Protein AF-0000000072553211 (afdb_homodimer)

InterPro domains:
  IPR011051 RmlC-like cupin domain superfamily [SSF51182] (14-110)
  IPR014710 RmlC-like jelly roll fold [G3DSA:2.60.120.10] (1-112)
  IPR025979 ChrR-like cupin domain [PF12973] (10-106)

Nearest PDB structures (foldseek):
  5bpx-assembly1_A  TM=8.311E-01  e=5.746E-06  Alcaligenes sp.
  5fq0-assembly1_A  TM=7.789E-01  e=4.905E-06  Halomonas sp.
  5fq0-assembly2_D  TM=7.762E-01  e=7.886E-06  Halomonas sp.
  5fpz-assembly1_A-2  TM=7.482E-01  e=1.337E-05  Yersinia enterocolitica subsp. enterocolitica 8081
  5fpx-assembly1_A  TM=7.112E-01  e=5.856E-05  Yersinia enterocolitica subsp. enterocolitica 8081

Radius of gyration: 17.45 Å; Cα contacts (8 Å, |Δi|>4): 605; chains: 2; bounding box: 36×52×44 Å

Secondary structure (DSSP, 8-state):
---EEEE-GGGT---EEEETTEEEEEEEEETTTTEEEEEEEEPTT-B--S-SPB--SSEEEEEEEEEEEEETTTTEEEETT-EEEE-TT--B--EE-SS-EEEEEEEE----/---EEEE-GGGT---EEEETTEEEEEEEEETTTTEEEEEEEEPTT-B--S-SPB--SSEEEEEEEEEEEEETTTTEEEETT-EEEE-TT--B--EE-SS-EEEEEEEE----

Sequence (224 aa):
MEQFEFHDPTTRSAWQQTTPGIEELVLNEDKSTGRKTLLQRWQPGAANPDSSPFVHTFIEEVYIVEGDLTDKTLGQTFYKGMYAYRNPGMEHGPWTSEGGCLMFVTCSGSGKMEQFEFHDPTTRSAWQQTTPGIEELVLNEDKSTGRKTLLQRWQPGAANPDSSPFVHTFIEEVYIVEGDLTDKTLGQTFYKGMYAYRNPGMEHGPWTSEGGCLMFVTCSGSGK

Structure (mmCIF, N/CA/C/O backbone):
data_AF-0000000072553211-model_v1
#
loop_
_entity.id
_entity.type
_entity.pdbx_description
1 polymer 'Predicted protein'
#
loop_
_atom_site.group_PDB
_atom_site.id
_atom_site.type_symbol
_atom_site.label_atom_id
_atom_site.label_alt_id
_atom_site.label_comp_id
_atom_site.label_asym_id
_atom_site.label_entity_id
_atom_site.label_seq_id
_atom_site.pdbx_PDB_ins_code
_atom_site.Cartn_x
_atom_site.Cartn_y
_atom_site.Cartn_z
_atom_site.occupancy
_atom_site.B_iso_or_equiv
_atom_site.auth_seq_id
_atom_site.auth_comp_id
_atom_site.auth_asym_id
_atom_site.auth_atom_id
_atom_site.pdbx_PDB_model_num
ATOM 1 N N . MET A 1 1 ? -4.828 -8.016 12.883 1 95.44 1 MET A N 1
ATOM 2 C CA . MET A 1 1 ? -5.32 -7.797 11.523 1 95.44 1 MET A CA 1
ATOM 3 C C . MET A 1 1 ? -6.172 -8.969 11.062 1 95.44 1 MET A C 1
ATOM 5 O O . MET A 1 1 ? -5.863 -10.125 11.367 1 95.44 1 MET A O 1
ATOM 9 N N . GLU A 1 2 ? -7.172 -8.664 10.367 1 96.38 2 GLU A N 1
ATOM 10 C CA . GLU A 1 2 ? -8.094 -9.688 9.883 1 96.38 2 GLU A CA 1
ATOM 11 C C . GLU A 1 2 ? -7.695 -10.18 8.492 1 96.38 2 GLU A C 1
ATOM 13 O O . GLU A 1 2 ? -7.332 -9.383 7.629 1 96.38 2 GLU A O 1
ATOM 18 N N . GLN A 1 3 ? -7.809 -11.516 8.375 1 97.88 3 GLN A N 1
ATOM 19 C CA . GLN A 1 3 ? -7.543 -12.117 7.078 1 97.88 3 GLN A CA 1
ATOM 20 C C . GLN A 1 3 ? -8.75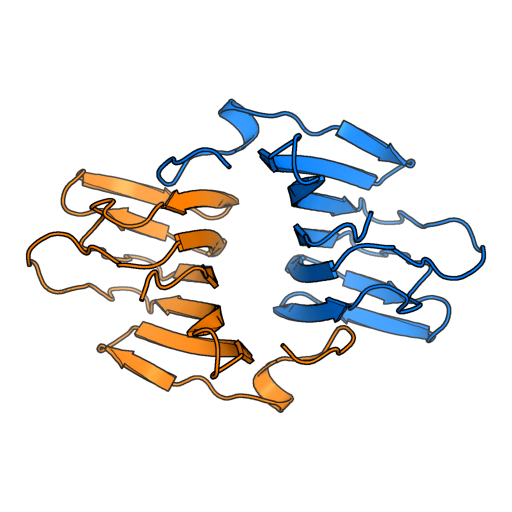8 -12.008 6.16 1 97.88 3 GLN A C 1
ATOM 22 O O . GLN A 1 3 ? -9.883 -12.266 6.582 1 97.88 3 GLN A O 1
ATOM 27 N N . PHE A 1 4 ? -8.539 -11.625 4.863 1 97.25 4 PHE A N 1
ATOM 28 C CA . PHE A 1 4 ? -9.547 -11.719 3.82 1 97.25 4 PHE A CA 1
ATOM 29 C C . PHE A 1 4 ? -8.914 -11.633 2.438 1 97.25 4 PHE A C 1
ATOM 31 O O . PHE A 1 4 ? -7.836 -11.055 2.279 1 97.25 4 PHE A O 1
ATOM 38 N N . GLU A 1 5 ? -9.602 -12.227 1.498 1 98.38 5 GLU A N 1
ATOM 39 C CA . GLU A 1 5 ? -9.211 -12.086 0.098 1 98.38 5 GLU A CA 1
ATOM 40 C C . GLU A 1 5 ? -9.727 -10.773 -0.488 1 98.38 5 GLU A C 1
ATOM 42 O O . GLU A 1 5 ? -10.492 -10.055 0.158 1 98.38 5 GLU A O 1
ATOM 47 N N . PHE A 1 6 ? -9.227 -10.477 -1.763 1 98.88 6 PHE A N 1
ATOM 48 C CA . PHE A 1 6 ? -9.57 -9.219 -2.408 1 98.88 6 PHE A CA 1
ATOM 49 C C . PHE A 1 6 ? -11.062 -8.938 -2.287 1 98.88 6 PHE A C 1
ATOM 51 O O . PHE A 1 6 ? -11.891 -9.805 -2.58 1 98.88 6 PHE A O 1
ATOM 58 N N . HIS A 1 7 ? -11.406 -7.789 -1.885 1 98.75 7 HIS A N 1
ATOM 59 C CA . HIS A 1 7 ? -12.773 -7.301 -1.766 1 98.75 7 HIS A CA 1
ATOM 60 C C . HIS A 1 7 ? -12.828 -5.781 -1.896 1 98.75 7 HIS A C 1
ATOM 62 O O . HIS A 1 7 ? -11.805 -5.109 -1.777 1 98.75 7 HIS A O 1
ATOM 68 N N . ASP A 1 8 ? -13.945 -5.285 -2.191 1 98.62 8 ASP A N 1
ATOM 69 C CA . ASP A 1 8 ? -14.188 -3.848 -2.131 1 98.62 8 ASP A CA 1
ATOM 70 C C . ASP A 1 8 ? -14.195 -3.352 -0.686 1 98.62 8 ASP A C 1
ATOM 72 O O . ASP A 1 8 ? -15.109 -3.674 0.08 1 98.62 8 ASP A O 1
ATOM 76 N N . PRO A 1 9 ? -13.203 -2.547 -0.379 1 98.38 9 PRO A N 1
ATOM 77 C CA . PRO A 1 9 ? -13.109 -2.146 1.026 1 98.38 9 PRO A CA 1
ATOM 78 C C . PRO A 1 9 ? -14.344 -1.387 1.506 1 98.38 9 PRO A C 1
ATOM 80 O O . PRO A 1 9 ? -14.641 -1.368 2.705 1 98.38 9 PRO A O 1
ATOM 83 N N . THR A 1 10 ? -15.055 -0.75 0.596 1 98.5 10 THR A N 1
ATOM 84 C CA . THR A 1 10 ? -16.203 0.053 1.01 1 98.5 10 THR A CA 1
ATOM 85 C C . THR A 1 10 ? -17.344 -0.841 1.479 1 98.5 10 THR A C 1
ATOM 87 O O . THR A 1 10 ? -18.328 -0.355 2.041 1 98.5 10 THR A O 1
ATOM 90 N N . THR A 1 11 ? -17.25 -2.115 1.295 1 98.12 11 THR A N 1
ATOM 91 C CA . THR A 1 11 ? -18.25 -3.043 1.812 1 98.12 11 THR A CA 1
ATOM 92 C C . THR A 1 11 ? -18.016 -3.322 3.293 1 98.12 11 THR A C 1
ATOM 94 O O . THR A 1 11 ? -18.891 -3.846 3.98 1 98.12 11 THR A O 1
ATOM 97 N N . ARG A 1 12 ? -16.891 -2.99 3.836 1 97 12 ARG A N 1
ATOM 98 C CA . ARG A 1 12 ? -16.547 -3.318 5.215 1 97 12 ARG A CA 1
ATOM 99 C C . ARG A 1 12 ? -16.25 -2.057 6.02 1 97 12 ARG A C 1
ATOM 101 O O . ARG A 1 12 ? -16.109 -2.111 7.242 1 97 12 ARG A O 1
ATOM 108 N N . SER A 1 13 ? -16.078 -0.985 5.348 1 97.81 13 SER A N 1
ATOM 109 C CA . SER A 1 13 ? -15.688 0.285 5.953 1 97.81 13 SER A CA 1
ATOM 110 C C . SER A 1 13 ? -16.266 1.465 5.176 1 97.81 13 SER A C 1
ATOM 112 O O . SER A 1 13 ? -16.781 1.294 4.074 1 97.81 13 SER A O 1
ATOM 114 N N . ALA A 1 14 ? -16.219 2.68 5.766 1 98.44 14 ALA A N 1
ATOM 115 C CA . ALA A 1 14 ? -16.688 3.904 5.117 1 98.44 14 ALA A CA 1
ATOM 116 C C . ALA A 1 14 ? -15.625 5.004 5.207 1 98.44 14 ALA A C 1
ATOM 118 O O . ALA A 1 14 ? -14.852 5.055 6.164 1 98.44 14 ALA A O 1
ATOM 119 N N . TRP A 1 15 ? -15.68 5.785 4.191 1 98.69 15 TRP A N 1
ATOM 120 C CA . TRP A 1 15 ? -14.836 6.973 4.238 1 98.69 15 TRP A CA 1
ATOM 121 C C . TRP A 1 15 ? -15.227 7.871 5.41 1 98.69 15 TRP A C 1
ATOM 123 O O . TRP A 1 15 ? -16.406 8.117 5.641 1 98.69 15 TRP A O 1
ATOM 133 N N . GLN A 1 16 ? -14.281 8.312 6.156 1 98.62 16 GLN A N 1
ATOM 134 C CA . GLN A 1 16 ? -14.492 9.227 7.27 1 98.62 16 GLN A CA 1
ATOM 135 C C . GLN A 1 16 ? -13.648 10.492 7.105 1 98.62 16 GLN A C 1
ATOM 137 O O . GLN A 1 16 ? -12.43 10.414 6.953 1 98.62 16 GLN A O 1
ATOM 142 N N . GLN A 1 17 ? -14.281 11.594 7.168 1 98.19 17 GLN A N 1
ATOM 143 C CA . GLN A 1 17 ? -13.539 12.844 7.09 1 98.19 17 GLN A CA 1
ATOM 144 C C . GLN A 1 17 ? -12.695 13.062 8.344 1 98.19 17 GLN A C 1
ATOM 146 O O . GLN A 1 17 ? -13.203 12.953 9.469 1 98.19 17 GLN A O 1
ATOM 151 N N . THR A 1 18 ? -11.484 13.32 8.203 1 96.12 18 THR A N 1
ATOM 152 C CA . THR A 1 18 ? -10.609 13.602 9.336 1 96.12 18 THR A CA 1
ATOM 153 C C . THR A 1 18 ? -10.391 15.109 9.484 1 96.12 18 THR A C 1
ATOM 155 O O . THR A 1 18 ? -10.391 15.633 10.602 1 96.12 18 THR A O 1
ATOM 158 N N . THR A 1 19 ? -10.117 15.828 8.406 1 94.19 19 THR A N 1
ATOM 159 C CA . THR A 1 19 ? -10 17.281 8.25 1 94.19 19 THR A CA 1
ATOM 160 C C . THR A 1 19 ? -10.688 17.734 6.965 1 94.19 19 THR A C 1
ATOM 162 O O . THR A 1 19 ? -10.914 16.938 6.051 1 94.19 19 THR A O 1
ATOM 165 N N . PRO A 1 20 ? -11.078 18.953 6.965 1 95.81 20 PRO A N 1
ATOM 166 C CA . PRO A 1 20 ? -11.766 19.391 5.754 1 95.81 20 PRO A CA 1
ATOM 167 C C . PRO A 1 20 ? -11.023 19.016 4.473 1 95.81 20 PRO A C 1
ATOM 169 O O . PRO A 1 20 ? -9.859 19.406 4.297 1 95.81 20 PRO A O 1
ATOM 172 N N . GLY A 1 21 ? -11.688 18.234 3.584 1 98.38 21 GLY A N 1
ATOM 173 C CA . GLY A 1 21 ? -11.141 17.875 2.287 1 98.38 21 GLY A CA 1
ATOM 174 C C . GLY A 1 21 ? -10.281 16.625 2.328 1 98.38 21 GLY A C 1
ATOM 175 O O . GLY A 1 21 ? -9.758 16.188 1.301 1 98.38 21 GLY A O 1
ATOM 176 N N . ILE A 1 22 ? -10.094 16.094 3.543 1 98.69 22 ILE A N 1
ATOM 177 C CA . ILE A 1 22 ? -9.281 14.898 3.709 1 98.69 22 ILE A CA 1
ATOM 178 C C . ILE A 1 22 ? -10.102 13.812 4.402 1 98.69 22 ILE A C 1
ATOM 180 O O . ILE A 1 22 ? -10.711 14.055 5.445 1 98.69 22 ILE A O 1
ATOM 184 N N . GLU A 1 23 ? -10.18 12.664 3.82 1 98.81 23 GLU A N 1
ATOM 185 C CA . GLU A 1 23 ? -10.906 11.531 4.387 1 98.81 23 GLU A CA 1
ATOM 186 C C . GLU A 1 23 ? -10.055 10.266 4.375 1 98.81 23 GLU A C 1
ATOM 188 O O . GLU A 1 23 ? -9.062 10.188 3.65 1 98.81 23 GLU A O 1
ATOM 193 N N . GLU A 1 24 ? -10.438 9.344 5.223 1 98.88 24 GLU A N 1
ATOM 194 C CA . GLU A 1 24 ? -9.734 8.062 5.312 1 98.88 24 GLU A CA 1
ATOM 195 C C . GLU A 1 24 ? -10.711 6.895 5.254 1 98.88 24 GLU A C 1
ATOM 197 O O . GLU A 1 24 ? -11.859 7.016 5.672 1 98.88 24 GLU A O 1
ATOM 202 N N . LEU A 1 25 ? -10.305 5.855 4.691 1 98.88 25 LEU A N 1
ATOM 203 C CA . LEU A 1 25 ? -10.977 4.562 4.684 1 98.88 25 LEU A CA 1
ATOM 204 C C . LEU A 1 25 ? -10.078 3.477 5.262 1 98.88 25 LEU A C 1
ATOM 206 O O . LEU A 1 25 ? -9.078 3.104 4.645 1 98.88 25 LEU A O 1
ATOM 210 N N . VAL A 1 26 ? -10.43 2.984 6.43 1 98.69 26 VAL A N 1
ATOM 211 C CA . VAL A 1 26 ? -9.625 1.939 7.059 1 98.69 26 VAL A CA 1
ATOM 212 C C . VAL A 1 26 ? -9.812 0.623 6.309 1 98.69 26 VAL A C 1
ATOM 214 O O . VAL A 1 26 ? -10.945 0.175 6.098 1 98.69 26 VAL A O 1
ATOM 217 N N . LEU A 1 27 ? -8.734 0.058 5.898 1 98.88 27 LEU A N 1
ATOM 218 C CA . LEU A 1 27 ? -8.766 -1.216 5.188 1 98.88 27 LEU A CA 1
ATOM 219 C C . LEU A 1 27 ? -8.648 -2.385 6.16 1 98.88 27 LEU A C 1
ATOM 221 O O . LEU A 1 27 ? -9.242 -3.441 5.949 1 98.88 27 LEU A O 1
ATOM 225 N N . ASN A 1 28 ? -7.797 -2.256 7.156 1 98.69 28 ASN A N 1
ATOM 226 C CA . ASN A 1 28 ? -7.5 -3.258 8.172 1 98.69 28 ASN A CA 1
ATOM 227 C C . ASN A 1 28 ? -6.836 -2.633 9.398 1 98.69 28 ASN A C 1
ATOM 229 O O . ASN A 1 28 ? -6.098 -1.654 9.281 1 98.69 28 ASN A O 1
ATOM 233 N N . GLU A 1 29 ? -7.145 -3.225 10.555 1 97.69 29 GLU A N 1
ATOM 234 C CA . GLU A 1 29 ? -6.531 -2.652 11.742 1 97.69 29 GLU A CA 1
ATOM 235 C C . GLU A 1 29 ? -6.441 -3.684 12.867 1 97.69 29 GLU A C 1
ATOM 237 O O . GLU A 1 29 ? -7.23 -4.629 12.914 1 97.69 29 GLU A O 1
ATOM 242 N N . ASP A 1 30 ? -5.488 -3.584 13.641 1 96.56 30 ASP A N 1
ATOM 243 C CA . ASP A 1 30 ? -5.344 -4.238 14.938 1 96.56 30 ASP A CA 1
ATOM 244 C C . ASP A 1 30 ? -5.316 -3.215 16.078 1 96.56 30 ASP A C 1
ATOM 246 O O . ASP A 1 30 ? -4.27 -2.633 16.359 1 96.56 30 ASP A O 1
ATOM 250 N N . LYS A 1 31 ? -6.383 -3.062 16.766 1 92.5 31 LYS A N 1
ATOM 251 C CA . LYS A 1 31 ? -6.535 -2.008 17.766 1 92.5 31 LYS A CA 1
ATOM 252 C C . LYS A 1 31 ? -5.602 -2.236 18.953 1 92.5 31 LYS A C 1
ATOM 254 O O . LYS A 1 31 ? -5.195 -1.284 19.609 1 92.5 31 LYS A O 1
ATOM 259 N N . SER A 1 32 ? -5.25 -3.434 19.172 1 93.69 32 SER A N 1
ATOM 260 C CA . SER A 1 32 ? -4.398 -3.734 20.328 1 93.69 32 SER A CA 1
ATOM 261 C C . SER A 1 32 ? -2.969 -3.252 20.094 1 93.69 32 SER A C 1
ATOM 263 O O . SER A 1 32 ? -2.291 -2.832 21.031 1 93.69 32 SER A O 1
ATOM 265 N N . THR A 1 33 ? -2.463 -3.225 18.891 1 92.38 33 THR A N 1
ATOM 266 C CA . THR A 1 33 ? -1.092 -2.824 18.594 1 92.38 33 THR A CA 1
ATOM 267 C C . THR A 1 33 ? -1.057 -1.424 17.984 1 92.38 33 THR A C 1
ATOM 269 O O . THR A 1 33 ? -0.001 -0.79 17.938 1 92.38 33 THR A O 1
ATOM 272 N N . GLY A 1 34 ? -2.201 -1.005 17.469 1 93.56 34 GLY A N 1
ATOM 273 C CA . GLY A 1 34 ? -2.262 0.274 16.781 1 93.56 34 GLY A CA 1
ATOM 274 C C . GLY A 1 34 ? -1.911 0.174 15.312 1 93.56 34 GLY A C 1
ATOM 275 O O . GLY A 1 34 ? -1.914 1.18 14.602 1 93.56 34 GLY A O 1
ATOM 276 N N . ARG A 1 35 ? -1.584 -1.015 14.82 1 96.38 35 ARG A N 1
ATOM 277 C CA . ARG A 1 35 ? -1.314 -1.202 13.398 1 96.38 35 ARG A CA 1
ATOM 278 C C . ARG A 1 35 ? -2.566 -0.947 12.562 1 96.38 35 ARG A C 1
ATOM 280 O O . ARG A 1 35 ? -3.66 -1.384 12.93 1 96.38 35 ARG A O 1
ATOM 287 N N . LYS A 1 36 ? -2.34 -0.239 11.5 1 97.81 36 LYS A N 1
ATOM 288 C CA . LYS A 1 36 ? -3.465 0.083 10.625 1 97.81 36 LYS A CA 1
ATOM 289 C C . LYS A 1 36 ? -3.008 0.247 9.18 1 97.81 36 LYS A C 1
ATOM 291 O O . LYS A 1 36 ? -1.901 0.728 8.922 1 97.81 36 LYS A O 1
ATOM 296 N N . THR A 1 37 ? -3.797 -0.204 8.297 1 98.75 37 THR A N 1
ATOM 297 C CA . THR A 1 37 ? -3.715 0.114 6.879 1 98.75 37 THR A CA 1
ATOM 298 C C . THR A 1 37 ? -4.957 0.874 6.422 1 98.75 37 THR A C 1
ATOM 300 O O . THR A 1 37 ? -6.082 0.487 6.746 1 98.75 37 THR A O 1
ATOM 303 N N . LEU A 1 38 ? -4.754 1.925 5.703 1 98.88 38 LEU A N 1
ATOM 304 C CA . LEU A 1 38 ? -5.887 2.748 5.289 1 98.88 38 LEU A CA 1
ATOM 305 C C . LEU A 1 38 ? -5.609 3.422 3.951 1 98.88 38 LEU A C 1
ATOM 307 O O . LEU A 1 38 ? -4.465 3.459 3.494 1 98.88 38 LEU A O 1
ATOM 311 N N . LEU A 1 39 ? -6.672 3.848 3.281 1 98.94 39 LEU A N 1
ATOM 312 C CA . LEU A 1 39 ? -6.578 4.836 2.211 1 98.94 39 LEU A CA 1
ATOM 313 C C . LEU A 1 39 ? -6.82 6.242 2.748 1 98.94 39 LEU A C 1
ATOM 315 O O . LEU A 1 39 ? -7.699 6.449 3.588 1 98.94 39 LEU A O 1
ATOM 319 N N . GLN A 1 40 ? -6.047 7.164 2.332 1 98.94 40 GLN A N 1
ATOM 320 C CA . GLN A 1 40 ? -6.285 8.578 2.598 1 98.94 40 GLN A CA 1
ATOM 321 C C . GLN A 1 40 ? -6.512 9.352 1.301 1 98.94 40 GLN A C 1
ATOM 323 O O . GLN A 1 40 ? -5.707 9.266 0.37 1 98.94 40 GLN A O 1
ATOM 328 N N . ARG A 1 41 ? -7.547 10.055 1.246 1 98.94 41 ARG A N 1
ATOM 329 C CA . ARG A 1 41 ? -7.91 10.789 0.038 1 98.94 41 ARG A CA 1
ATOM 330 C C . ARG A 1 41 ? -7.996 12.289 0.311 1 98.94 41 ARG A C 1
ATOM 332 O O . ARG A 1 41 ? -8.641 12.711 1.271 1 98.94 41 ARG A O 1
ATOM 339 N N . TRP A 1 42 ? -7.316 13.023 -0.469 1 98.88 42 TRP A N 1
ATOM 340 C CA . TRP A 1 42 ? -7.359 14.484 -0.48 1 98.88 42 TRP A CA 1
ATOM 341 C C . TRP A 1 42 ? -8.203 14.992 -1.642 1 98.88 42 TRP A C 1
ATOM 343 O O . TRP A 1 42 ? -8 14.594 -2.791 1 98.88 42 TRP A O 1
ATOM 353 N N . GLN A 1 43 ? -9.148 15.867 -1.368 1 98.81 43 GLN A N 1
ATOM 354 C CA . GLN A 1 43 ? -9.875 16.547 -2.432 1 98.81 43 GLN A CA 1
ATOM 355 C C . GLN A 1 43 ? -9.008 17.609 -3.1 1 98.81 43 GLN A C 1
ATOM 357 O O . GLN A 1 43 ? -8.062 18.125 -2.492 1 98.81 43 GLN A O 1
ATOM 362 N N . PRO A 1 44 ? -9.305 17.875 -4.375 1 98.81 44 PRO A N 1
ATOM 363 C CA . PRO A 1 44 ? -8.594 19 -4.992 1 98.81 44 PRO A CA 1
ATOM 364 C C . PRO A 1 44 ? -8.641 20.266 -4.141 1 98.81 44 PRO A C 1
ATOM 366 O O . PRO A 1 44 ? -9.711 20.672 -3.68 1 98.81 44 PRO A O 1
ATOM 369 N N . GLY A 1 45 ? -7.523 20.828 -3.834 1 98.56 45 GLY A N 1
ATOM 370 C CA . GLY A 1 45 ? -7.434 22.078 -3.09 1 98.56 45 GLY A CA 1
ATOM 371 C C . GLY A 1 45 ? -7.293 21.875 -1.593 1 98.56 45 GLY A C 1
ATOM 372 O O . GLY A 1 45 ? -7.105 22.828 -0.843 1 98.56 45 GLY A O 1
ATOM 373 N N . ALA A 1 46 ? -7.402 20.656 -1.121 1 98.5 46 ALA A N 1
ATOM 374 C CA . ALA A 1 46 ? -7.258 20.391 0.308 1 98.5 46 ALA A CA 1
ATOM 375 C C . ALA A 1 46 ? -5.855 20.734 0.792 1 98.5 46 ALA A C 1
ATOM 377 O O . ALA A 1 46 ? -4.883 20.609 0.044 1 98.5 46 ALA A O 1
ATOM 378 N N . ALA A 1 47 ? -5.773 21.172 2.061 1 97.31 47 ALA A N 1
ATOM 379 C CA . ALA A 1 47 ? -4.496 21.594 2.633 1 97.31 47 ALA A CA 1
ATOM 380 C C . ALA A 1 47 ? -4.504 21.453 4.152 1 97.31 47 ALA A C 1
ATOM 382 O O . ALA A 1 47 ? -5.516 21.719 4.801 1 97.31 47 ALA A O 1
ATOM 383 N N . ASN A 1 48 ? -3.352 21 4.645 1 96.06 48 ASN A N 1
ATOM 384 C CA . ASN A 1 48 ? -3.135 21.156 6.078 1 96.06 48 ASN A CA 1
ATOM 385 C C . ASN A 1 48 ? -2.902 22.625 6.453 1 96.06 48 ASN A C 1
ATOM 387 O O . ASN A 1 48 ? -2.414 23.406 5.637 1 96.06 48 ASN A O 1
ATOM 391 N N . PRO A 1 49 ? -3.322 22.984 7.648 1 90.06 49 PRO A N 1
ATOM 392 C CA . PRO A 1 49 ? -2.902 24.312 8.102 1 90.06 49 PRO A CA 1
ATOM 393 C C . PRO A 1 49 ? -1.388 24.5 8.062 1 90.06 49 PRO A C 1
ATOM 395 O O . PRO A 1 49 ? -0.638 23.531 8.141 1 90.06 49 PRO A O 1
ATOM 398 N N . ASP A 1 50 ? -1.009 25.797 7.844 1 83.12 50 ASP A N 1
ATOM 399 C CA . ASP A 1 50 ? 0.413 26.109 7.785 1 83.12 50 ASP A CA 1
ATOM 400 C C . ASP A 1 50 ? 1.059 26.016 9.164 1 83.12 50 ASP A C 1
ATOM 402 O O . ASP A 1 50 ? 0.942 26.922 9.984 1 83.12 50 ASP A O 1
ATOM 406 N N . SER A 1 51 ? 0.986 25 9.664 1 79.56 51 SER A N 1
ATOM 407 C CA . SER A 1 51 ? 1.571 24.766 10.977 1 79.56 51 SER A CA 1
ATOM 408 C C . SER A 1 51 ? 2.898 24.016 10.867 1 79.56 51 SER A C 1
ATOM 410 O O . SER A 1 51 ? 3.426 23.828 9.773 1 79.56 51 SER A O 1
ATOM 412 N N . SER A 1 52 ? 3.477 23.688 11.977 1 87.25 52 SER A N 1
ATOM 413 C CA . SER A 1 52 ? 4.707 22.906 12.117 1 87.25 52 SER A CA 1
ATOM 414 C C . SER A 1 52 ? 4.582 21.547 11.438 1 87.25 52 SER A C 1
ATOM 416 O O . SER A 1 52 ? 3.479 21.031 11.266 1 87.25 52 SER A O 1
ATOM 418 N N . PRO A 1 53 ? 5.688 21.031 10.969 1 95.25 53 PRO A N 1
ATOM 419 C CA . PRO A 1 53 ? 5.691 19.688 10.383 1 95.25 53 PRO A CA 1
ATOM 420 C C . PRO A 1 53 ? 5.055 18.641 11.305 1 95.25 53 PRO A C 1
ATOM 422 O O . PRO A 1 53 ? 5.031 18.828 12.523 1 95.25 53 PRO A O 1
ATOM 425 N N . PHE A 1 54 ? 4.539 17.641 10.664 1 95.5 54 PHE A N 1
ATOM 426 C CA . PHE A 1 54 ? 4.016 16.484 11.398 1 95.5 54 PHE A CA 1
ATOM 427 C C . PHE A 1 54 ? 5.145 15.586 11.875 1 95.5 54 PHE A C 1
ATOM 429 O O . PHE A 1 54 ? 6.172 15.461 11.203 1 95.5 54 PHE A O 1
ATOM 436 N N . VAL A 1 55 ? 4.914 14.992 13.008 1 96.25 55 VAL A N 1
ATOM 437 C CA . VAL A 1 55 ? 5.758 13.938 13.555 1 96.25 55 VAL A CA 1
ATOM 438 C C . VAL A 1 55 ? 4.887 12.836 14.156 1 96.25 55 VAL A C 1
ATOM 440 O O . VAL A 1 55 ? 3.902 13.125 14.844 1 96.25 55 VAL A O 1
ATOM 443 N N . HIS A 1 56 ? 5.238 11.625 13.82 1 96.88 56 HIS A N 1
ATOM 444 C CA . HIS A 1 56 ? 4.508 10.5 14.398 1 96.88 56 HIS A CA 1
ATOM 445 C C . HIS A 1 56 ? 5.402 9.672 15.312 1 96.88 56 HIS A C 1
ATOM 447 O O . HIS A 1 56 ? 6.629 9.703 15.18 1 96.88 56 HIS A O 1
ATOM 453 N N . THR A 1 57 ? 4.77 8.953 16.219 1 96.31 57 THR A N 1
ATOM 454 C CA . THR A 1 57 ? 5.48 8.023 17.094 1 96.31 57 THR A CA 1
ATOM 455 C C . THR A 1 57 ? 5.48 6.613 16.5 1 96.31 57 THR A C 1
ATOM 457 O O . THR A 1 57 ? 5.938 5.668 17.141 1 96.31 57 THR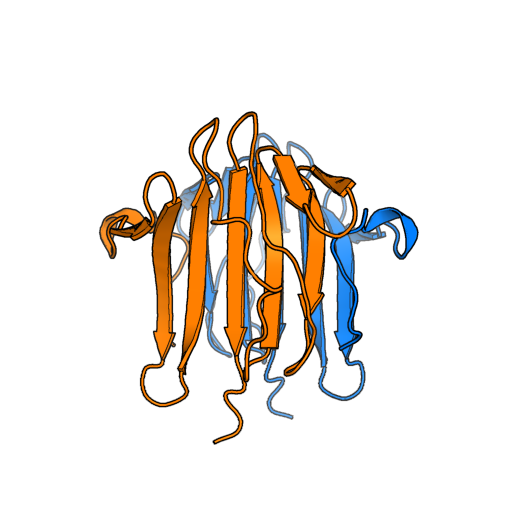 A O 1
ATOM 460 N N . PHE A 1 58 ? 4.93 6.398 15.383 1 97 58 PHE A N 1
ATOM 461 C CA . PHE A 1 58 ? 4.828 5.121 14.688 1 97 58 PHE A CA 1
ATOM 462 C C . PHE A 1 58 ? 5.523 5.191 13.328 1 97 58 PHE A C 1
ATOM 464 O O . PHE A 1 58 ? 5.895 6.273 12.867 1 97 58 PHE A O 1
ATOM 471 N N . ILE A 1 59 ? 5.73 4.062 12.766 1 97.5 59 ILE A N 1
ATOM 472 C CA . ILE A 1 59 ? 6.199 3.984 11.383 1 97.5 59 ILE A CA 1
ATOM 473 C C . ILE A 1 59 ? 5.051 4.309 10.43 1 97.5 59 ILE A C 1
ATOM 475 O O . ILE A 1 59 ? 3.934 3.82 10.609 1 97.5 59 ILE A O 1
ATOM 479 N N . GLU A 1 60 ? 5.32 5.113 9.477 1 98.69 60 GLU A N 1
ATOM 480 C CA . GLU A 1 60 ? 4.359 5.422 8.422 1 98.69 60 GLU A CA 1
ATOM 481 C C . GLU A 1 60 ? 4.938 5.121 7.047 1 98.69 60 GLU A C 1
ATOM 483 O O . GLU A 1 60 ? 5.984 5.652 6.676 1 98.69 60 GLU A O 1
ATOM 488 N N . GLU A 1 61 ? 4.336 4.285 6.324 1 98.75 61 GLU A N 1
ATOM 489 C CA . GLU A 1 61 ? 4.68 3.928 4.953 1 98.75 61 GLU A CA 1
ATOM 490 C C . GLU A 1 61 ? 3.584 4.352 3.98 1 98.75 61 GLU A C 1
ATOM 492 O O . GLU A 1 61 ? 2.41 4.039 4.188 1 98.75 61 GLU A O 1
ATOM 497 N N . VAL A 1 62 ? 3.965 5.121 2.93 1 98.94 62 VAL A N 1
ATOM 498 C CA . VAL A 1 62 ? 2.939 5.754 2.105 1 98.94 62 VAL A CA 1
ATOM 499 C C . VAL A 1 62 ? 3.27 5.559 0.627 1 98.94 62 VAL A C 1
ATOM 501 O O . VAL A 1 62 ? 4.41 5.77 0.206 1 98.94 62 VAL A O 1
ATOM 504 N N . TYR A 1 63 ? 2.344 5.113 -0.135 1 99 63 TYR A N 1
ATOM 505 C CA . TYR A 1 63 ? 2.389 5.039 -1.591 1 99 63 TYR A CA 1
ATOM 506 C C . TYR A 1 63 ? 1.325 5.938 -2.215 1 99 63 TYR A C 1
ATOM 508 O O . TYR A 1 63 ? 0.141 5.828 -1.887 1 99 63 TYR A O 1
ATOM 516 N N . ILE A 1 64 ? 1.732 6.871 -3.09 1 99 64 ILE A N 1
ATOM 517 C CA . ILE A 1 64 ? 0.756 7.723 -3.764 1 99 64 ILE A CA 1
ATOM 518 C C . ILE A 1 64 ? 0.132 6.961 -4.934 1 99 64 ILE A C 1
ATOM 520 O O . ILE A 1 64 ? 0.798 6.699 -5.938 1 99 64 ILE A O 1
ATOM 524 N N . VAL A 1 65 ? -1.106 6.688 -4.805 1 98.94 65 VAL A N 1
ATOM 525 C CA . VAL A 1 65 ? -1.847 5.891 -5.777 1 98.94 65 VAL A CA 1
ATOM 526 C C . VAL A 1 65 ? -2.264 6.766 -6.953 1 98.94 65 VAL A C 1
ATOM 528 O O . VAL A 1 65 ? -2.186 6.344 -8.109 1 98.94 65 VAL A O 1
ATOM 531 N N . GLU A 1 66 ? -2.766 7.914 -6.66 1 98.81 66 GLU A N 1
ATOM 532 C CA . GLU A 1 66 ? -3.23 8.875 -7.652 1 98.81 66 GLU A CA 1
ATOM 533 C C . GLU A 1 66 ? -2.949 10.312 -7.207 1 98.81 66 GLU A C 1
ATOM 535 O O . GLU A 1 66 ? -2.994 10.609 -6.012 1 98.81 66 GLU A O 1
ATOM 540 N N . GLY A 1 67 ? -2.705 11.156 -8.125 1 98.88 67 GLY A N 1
ATOM 541 C CA . GLY A 1 67 ? -2.76 12.594 -7.891 1 98.88 67 GLY A CA 1
ATOM 542 C C . GLY A 1 67 ? -1.436 13.172 -7.43 1 98.88 67 GLY A C 1
ATOM 543 O O . GLY A 1 67 ? -0.373 12.734 -7.875 1 98.88 67 GLY A O 1
ATOM 544 N N . ASP A 1 68 ? -1.515 14.305 -6.723 1 98.94 68 ASP A N 1
ATOM 545 C CA . ASP A 1 68 ? -0.348 15.086 -6.332 1 98.94 68 ASP A CA 1
ATOM 546 C C . ASP A 1 68 ? -0.413 15.469 -4.852 1 98.94 68 ASP A C 1
ATOM 548 O O . ASP A 1 68 ? -1.5 15.625 -4.293 1 98.94 68 ASP A O 1
ATOM 552 N N . LEU A 1 69 ? 0.681 15.617 -4.262 1 98.94 69 LEU A N 1
ATOM 553 C CA . LEU A 1 69 ? 0.825 16.062 -2.879 1 98.94 69 LEU A CA 1
ATOM 554 C C . LEU A 1 69 ? 2.057 16.938 -2.719 1 98.94 69 LEU A C 1
ATOM 556 O O . LEU A 1 69 ? 3.154 16.562 -3.133 1 98.94 69 LEU A O 1
ATOM 560 N N . THR A 1 70 ? 1.856 18.078 -2.141 1 98.75 70 THR A N 1
ATOM 561 C CA . THR A 1 70 ? 2.953 19.031 -2.014 1 98.75 70 THR A CA 1
ATOM 562 C C . THR A 1 70 ? 3.365 19.188 -0.553 1 98.75 70 THR A C 1
ATOM 564 O O . THR A 1 70 ? 2.52 19.422 0.313 1 98.75 70 THR A O 1
ATOM 567 N N . ASP A 1 71 ? 4.617 19 -0.286 1 98.56 71 ASP A N 1
ATOM 568 C CA . ASP A 1 71 ? 5.203 19.359 1.002 1 98.56 71 ASP A CA 1
ATOM 569 C C . ASP A 1 71 ? 5.48 20.859 1.079 1 98.56 71 ASP A C 1
ATOM 571 O O . ASP A 1 71 ? 6.391 21.359 0.415 1 98.56 71 ASP A O 1
ATOM 575 N N . LYS A 1 72 ? 4.781 21.516 1.892 1 97.19 72 LYS A N 1
ATOM 576 C CA . LYS A 1 72 ? 4.875 22.969 1.947 1 97.19 72 LYS A CA 1
ATOM 577 C C . LYS A 1 72 ? 6.234 23.406 2.48 1 97.19 72 LYS A C 1
ATOM 579 O O . LYS A 1 72 ? 6.766 24.438 2.064 1 97.19 72 LYS A O 1
ATOM 584 N N . THR A 1 73 ? 6.766 22.672 3.412 1 96.38 73 THR A N 1
ATOM 585 C CA . THR A 1 73 ? 8.07 23.016 3.973 1 96.38 73 THR A CA 1
ATOM 586 C C . THR A 1 73 ? 9.164 22.875 2.918 1 96.38 73 THR A C 1
ATOM 588 O O . THR A 1 73 ? 10.008 23.766 2.775 1 96.38 73 THR A O 1
ATOM 591 N N . LEU A 1 74 ? 9.109 21.828 2.164 1 95.94 74 LEU A N 1
ATOM 592 C CA . LEU A 1 74 ? 10.141 21.562 1.163 1 95.94 74 LEU A CA 1
ATOM 593 C C . LEU A 1 74 ? 9.883 22.375 -0.107 1 95.94 74 LEU A C 1
ATOM 595 O O . LEU A 1 74 ? 10.781 22.547 -0.932 1 95.94 74 LEU A O 1
ATOM 599 N N . GLY A 1 75 ? 8.656 22.734 -0.279 1 96.75 75 GLY A N 1
ATOM 600 C CA . GLY A 1 75 ? 8.266 23.344 -1.534 1 96.75 75 GLY A CA 1
ATOM 601 C C . GLY A 1 75 ? 8.32 22.391 -2.713 1 96.75 75 GLY A C 1
ATOM 602 O O . GLY A 1 75 ? 8.664 22.797 -3.826 1 96.75 75 GLY A O 1
ATOM 603 N N . GLN A 1 76 ? 8.133 21.125 -2.5 1 98.31 76 GLN A N 1
ATOM 604 C CA . GLN A 1 76 ? 8.219 20.078 -3.514 1 98.31 76 GLN A CA 1
ATOM 605 C C . GLN A 1 76 ? 6.891 19.344 -3.654 1 98.31 76 GLN A C 1
ATOM 607 O O . GLN A 1 76 ? 6.227 19.062 -2.656 1 98.31 76 GLN A O 1
ATOM 612 N N . THR A 1 77 ? 6.559 19.047 -4.887 1 98.88 77 THR A N 1
ATOM 613 C CA . THR A 1 77 ? 5.355 18.266 -5.164 1 98.88 77 THR A CA 1
ATOM 614 C C . THR A 1 77 ? 5.719 16.844 -5.543 1 98.88 77 THR A C 1
ATOM 616 O O . THR A 1 77 ? 6.664 16.609 -6.301 1 98.88 77 THR A O 1
ATOM 619 N N . PHE A 1 78 ? 4.996 15.922 -5.027 1 98.94 78 PHE A N 1
ATOM 620 C CA . PHE A 1 78 ? 5.141 14.492 -5.305 1 98.94 78 PHE A CA 1
ATOM 621 C C . PHE A 1 78 ? 3.91 13.953 -6.027 1 98.94 78 PHE A C 1
ATOM 623 O O . PHE A 1 78 ? 2.818 14.516 -5.906 1 98.94 78 PHE A O 1
ATOM 630 N N . TYR A 1 79 ? 4.078 12.812 -6.715 1 98.94 79 TYR A N 1
ATOM 631 C CA . TYR A 1 79 ? 3.033 12.367 -7.629 1 98.94 79 TYR A CA 1
ATOM 632 C C . TYR A 1 79 ? 2.814 10.859 -7.52 1 98.94 79 TYR A C 1
ATOM 634 O O . TYR A 1 79 ? 3.59 10.164 -6.867 1 98.94 79 TYR A O 1
ATOM 642 N N . LYS A 1 80 ? 1.703 10.5 -8.234 1 98.88 80 LYS A N 1
ATOM 643 C CA . LYS A 1 80 ? 1.369 9.086 -8.344 1 98.88 80 LYS A CA 1
ATOM 644 C C . LYS A 1 80 ? 2.621 8.234 -8.547 1 98.88 80 LYS A C 1
ATOM 646 O O . LYS A 1 80 ? 3.467 8.562 -9.383 1 98.88 80 LYS A O 1
ATOM 651 N N . GLY A 1 81 ? 2.701 7.148 -7.75 1 98.81 81 GLY A N 1
ATOM 652 C CA . GLY A 1 81 ? 3.787 6.191 -7.906 1 98.81 81 GLY A CA 1
ATOM 653 C C . GLY A 1 81 ? 4.934 6.43 -6.941 1 98.81 81 GLY A C 1
ATOM 654 O O . GLY A 1 81 ? 5.785 5.555 -6.758 1 98.81 81 GLY A O 1
ATOM 655 N N . MET A 1 82 ? 5.02 7.598 -6.402 1 98.94 82 MET A N 1
ATOM 656 C CA . MET A 1 82 ? 6.102 7.887 -5.469 1 98.94 82 MET A CA 1
ATOM 657 C C . MET A 1 82 ? 5.805 7.293 -4.094 1 98.94 82 MET A C 1
ATOM 659 O O . MET A 1 82 ? 4.645 7.07 -3.748 1 98.94 82 MET A O 1
ATOM 663 N N . TYR A 1 83 ? 6.828 7.008 -3.33 1 98.94 83 TYR A N 1
ATOM 664 C CA . TYR A 1 83 ? 6.793 6.156 -2.146 1 98.94 83 TYR A CA 1
ATOM 665 C C . TYR A 1 83 ? 7.645 6.746 -1.027 1 98.94 83 TYR A C 1
ATOM 667 O O . TYR A 1 83 ? 8.742 7.258 -1.274 1 98.94 83 TYR A O 1
ATOM 675 N N . ALA A 1 84 ? 7.121 6.719 0.213 1 98.88 84 ALA A N 1
ATOM 676 C CA . ALA A 1 84 ? 7.848 7.164 1.398 1 98.88 84 ALA A CA 1
ATOM 677 C C . ALA A 1 84 ? 7.773 6.121 2.512 1 98.88 84 ALA A C 1
ATOM 679 O O . ALA A 1 84 ? 6.812 5.355 2.59 1 98.88 84 ALA A O 1
ATOM 680 N N . TYR A 1 85 ? 8.758 6.07 3.318 1 98.62 85 TYR A N 1
ATOM 681 C CA . TYR A 1 85 ? 8.828 5.293 4.551 1 98.62 85 TYR A CA 1
ATOM 682 C C . TYR A 1 85 ? 9.414 6.125 5.688 1 98.62 85 TYR A C 1
ATOM 684 O O . TYR A 1 85 ? 10.586 6.512 5.645 1 98.62 85 TYR A O 1
ATOM 692 N N . ARG A 1 86 ? 8.625 6.34 6.668 1 98.5 86 ARG A N 1
ATOM 693 C CA . ARG A 1 86 ? 9.008 7.262 7.73 1 98.5 86 ARG A CA 1
ATOM 694 C C . ARG A 1 86 ? 9.109 6.543 9.07 1 98.5 86 ARG A C 1
ATOM 696 O O . ARG A 1 86 ? 8.125 5.988 9.562 1 98.5 86 ARG A O 1
ATOM 703 N N . ASN A 1 87 ? 10.305 6.578 9.617 1 97.56 87 ASN A N 1
ATOM 704 C CA . ASN A 1 87 ? 10.469 6.094 10.984 1 97.56 87 ASN A CA 1
ATOM 705 C C . ASN A 1 87 ? 9.891 7.078 11.992 1 97.56 87 ASN A C 1
ATOM 707 O O . ASN A 1 87 ? 9.703 8.258 11.688 1 97.56 87 ASN A O 1
ATOM 711 N N . PRO A 1 88 ? 9.57 6.469 13.242 1 97.62 88 PRO A N 1
ATOM 712 C CA . PRO A 1 88 ? 9.148 7.402 14.289 1 97.62 88 PRO A CA 1
ATOM 713 C C . PRO A 1 88 ? 10.094 8.594 14.438 1 97.62 88 PRO A C 1
ATOM 715 O O . PRO A 1 88 ? 11.32 8.422 14.391 1 97.62 88 PRO A O 1
ATOM 718 N N . GLY A 1 89 ? 9.453 9.797 14.555 1 97.12 89 GLY A N 1
ATOM 719 C CA . GLY A 1 89 ? 10.258 10.984 14.797 1 97.12 89 GLY A CA 1
ATOM 720 C C . GLY A 1 89 ? 10.555 11.766 13.531 1 97.12 89 GLY A C 1
ATOM 721 O O . GLY A 1 89 ? 10.984 12.922 13.594 1 97.12 89 GLY A O 1
ATOM 722 N N . MET A 1 90 ? 10.32 11.266 12.367 1 97.25 90 MET A N 1
ATOM 723 C CA . MET A 1 90 ? 10.641 11.969 11.133 1 97.25 90 MET A CA 1
ATOM 724 C C . MET A 1 90 ? 9.672 13.125 10.891 1 97.25 90 MET A C 1
ATOM 726 O O . MET A 1 90 ? 8.453 12.922 10.852 1 97.25 90 MET A O 1
ATOM 730 N N . GLU A 1 91 ? 10.195 14.242 10.688 1 97.56 91 GLU A N 1
ATOM 731 C CA . GLU A 1 91 ? 9.375 15.398 10.344 1 97.56 91 GLU A CA 1
ATOM 732 C C . GLU A 1 91 ? 8.992 15.383 8.867 1 97.56 91 GLU A C 1
ATOM 734 O O . GLU A 1 91 ? 9.805 15.031 8.016 1 97.56 91 GLU A O 1
ATOM 739 N N . HIS A 1 92 ? 7.785 15.836 8.539 1 97.88 92 HIS A N 1
ATOM 740 C CA . HIS A 1 92 ? 7.32 15.898 7.16 1 97.88 92 HIS A CA 1
ATOM 741 C C . HIS A 1 92 ? 6.121 16.828 7.027 1 97.88 92 HIS A C 1
ATOM 743 O O . HIS A 1 92 ? 5.395 17.062 7.996 1 97.88 92 HIS A O 1
ATOM 749 N N . GLY A 1 93 ? 5.867 17.391 5.883 1 96.75 93 GLY A N 1
ATOM 750 C CA . GLY A 1 93 ? 4.781 18.344 5.66 1 96.75 93 GLY A CA 1
ATOM 751 C C . GLY A 1 93 ? 5.016 19.688 6.328 1 96.75 93 GLY A C 1
ATOM 752 O O . GLY A 1 93 ? 6.152 20.047 6.629 1 96.75 93 GLY A O 1
ATOM 753 N N . PRO A 1 94 ? 3.969 20.328 6.574 1 97.75 94 PRO A N 1
ATOM 754 C CA . PRO A 1 94 ? 2.566 20.141 6.195 1 97.75 94 PRO A CA 1
ATOM 755 C C . PRO A 1 94 ? 2.375 20 4.688 1 97.75 94 PRO A C 1
ATOM 757 O O . PRO A 1 94 ? 3.314 20.219 3.918 1 97.75 94 PRO A O 1
ATOM 760 N N . TRP A 1 95 ? 1.051 19.594 4.34 1 98.25 95 TRP A N 1
ATOM 761 C CA . TRP A 1 95 ? 0.815 19.172 2.963 1 98.25 95 TRP A CA 1
ATOM 762 C C . TRP A 1 95 ? -0.324 19.969 2.336 1 98.25 95 TRP A C 1
ATOM 764 O O . TRP A 1 95 ? -1.195 20.469 3.043 1 98.25 95 TRP A O 1
ATOM 774 N N . THR A 1 96 ? -0.33 20.031 1.064 1 98.31 96 THR A N 1
ATOM 775 C CA . THR A 1 96 ? -1.448 20.484 0.246 1 98.31 96 THR A CA 1
ATOM 776 C C . THR A 1 96 ? -1.538 19.688 -1.047 1 98.31 96 THR A C 1
ATOM 778 O O . THR A 1 96 ? -0.544 19.109 -1.496 1 98.31 96 THR A O 1
ATOM 781 N N . SER A 1 97 ? -2.705 19.594 -1.573 1 98.88 97 SER A N 1
ATOM 782 C CA . SER A 1 97 ? -2.908 18.938 -2.865 1 98.88 97 SER A CA 1
ATOM 783 C C . SER A 1 97 ? -3.719 19.828 -3.805 1 98.88 97 SER A C 1
ATOM 785 O O . SER A 1 97 ? -4.828 20.25 -3.471 1 98.88 97 SER A O 1
ATOM 787 N N . GLU A 1 98 ? -3.141 20.062 -4.957 1 98.75 98 GLU A N 1
ATOM 788 C CA . GLU A 1 98 ? -3.842 20.906 -5.922 1 98.75 98 GLU A CA 1
ATOM 789 C C . GLU A 1 98 ? -4.93 20.125 -6.648 1 98.75 98 GLU A C 1
ATOM 791 O O . GLU A 1 98 ? -6.078 20.562 -6.719 1 98.75 98 GLU A O 1
ATOM 796 N N . GLY A 1 99 ? -4.605 18.984 -7.199 1 98.81 99 GLY A N 1
ATOM 797 C CA . GLY A 1 99 ? -5.523 18.234 -8.047 1 98.81 99 GLY A CA 1
ATOM 798 C C . GLY A 1 99 ? -6.211 17.094 -7.324 1 98.81 99 GLY A C 1
ATOM 799 O O . GLY A 1 99 ? -7.035 16.391 -7.906 1 98.81 99 GLY A O 1
ATOM 800 N N . GLY A 1 100 ? -5.969 16.906 -6.023 1 98.94 100 GLY A N 1
ATOM 801 C CA . GLY A 1 100 ? -6.406 15.734 -5.281 1 98.94 100 GLY A CA 1
ATOM 802 C C . GLY A 1 100 ? -5.355 14.641 -5.219 1 98.94 100 GLY A C 1
ATOM 803 O O . GLY A 1 100 ? -4.414 14.625 -6.016 1 98.94 100 GLY A O 1
ATOM 804 N N . CYS A 1 101 ? -5.547 13.773 -4.23 1 98.94 101 CYS A N 1
ATOM 805 C CA . CYS A 1 101 ? -4.555 12.727 -4.004 1 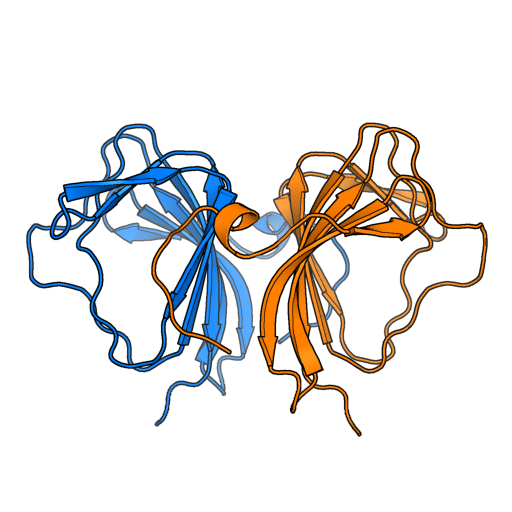98.94 101 CYS A CA 1
ATOM 806 C C . CYS A 1 101 ? -5.18 11.523 -3.305 1 98.94 101 CYS A C 1
ATOM 808 O O . CYS A 1 101 ? -5.973 11.688 -2.375 1 98.94 101 CYS A O 1
ATOM 810 N N . LEU A 1 102 ? -4.859 10.336 -3.771 1 98.94 102 LEU A N 1
ATOM 811 C CA . LEU A 1 102 ? -5.184 9.094 -3.074 1 98.94 102 LEU A CA 1
ATOM 812 C C . LEU A 1 102 ? -3.912 8.367 -2.654 1 98.94 102 LEU A C 1
ATOM 814 O O . LEU A 1 102 ? -3.014 8.156 -3.471 1 98.94 102 LEU A O 1
ATOM 818 N N . MET A 1 103 ? -3.848 8.039 -1.382 1 98.94 103 MET A N 1
ATOM 819 C CA . MET A 1 103 ? -2.666 7.367 -0.846 1 98.94 103 MET A CA 1
ATOM 820 C C . MET A 1 103 ? -3.049 6.059 -0.164 1 98.94 103 MET A C 1
ATOM 822 O O . MET A 1 103 ? -4.086 5.977 0.494 1 98.94 103 MET A O 1
ATOM 826 N N . PHE A 1 104 ? -2.244 5.027 -0.344 1 99 104 PHE A N 1
ATOM 827 C CA . PHE A 1 104 ? -2.24 3.83 0.491 1 99 104 PHE A CA 1
ATOM 828 C C . PHE A 1 104 ? -1.253 3.979 1.644 1 99 104 PHE A C 1
ATOM 830 O O . PHE A 1 104 ? -0.062 4.207 1.422 1 99 104 PHE A O 1
ATOM 837 N N . VAL A 1 105 ? -1.729 3.865 2.836 1 98.94 105 VAL A N 1
ATOM 838 C CA . VAL A 1 105 ? -0.931 4.199 4.012 1 98.94 105 VAL A CA 1
ATOM 839 C C . VAL A 1 105 ? -0.924 3.023 4.984 1 98.94 105 VAL A C 1
ATOM 841 O O . VAL A 1 105 ? -1.976 2.459 5.293 1 98.94 105 VAL A O 1
ATOM 844 N N . THR A 1 106 ? 0.225 2.646 5.461 1 98.56 106 THR A N 1
ATOM 845 C CA . THR A 1 106 ? 0.339 1.718 6.578 1 98.56 106 THR A CA 1
ATOM 846 C C . THR A 1 106 ? 1.004 2.391 7.777 1 98.56 106 THR A C 1
ATOM 848 O O . THR A 1 106 ? 1.988 3.115 7.621 1 98.56 106 THR A O 1
ATOM 851 N N . CYS A 1 107 ? 0.447 2.213 8.906 1 97.88 107 CYS A N 1
ATOM 852 C CA . CYS A 1 107 ? 0.987 2.686 10.172 1 97.88 107 CYS A CA 1
ATOM 853 C C . CYS A 1 107 ? 1.279 1.518 11.109 1 97.88 107 CYS A C 1
ATOM 855 O O . CYS A 1 107 ? 0.419 0.662 11.328 1 97.88 107 CYS A O 1
ATOM 857 N N . SER A 1 108 ? 2.502 1.465 11.602 1 95.5 108 SER A N 1
ATOM 858 C CA . SER A 1 108 ? 2.844 0.367 12.5 1 95.5 108 SER A CA 1
ATOM 859 C C . SER A 1 108 ? 3.879 0.8 13.531 1 95.5 108 SER A C 1
ATOM 861 O O . SER A 1 108 ? 4.668 1.715 13.281 1 95.5 108 SER A O 1
ATOM 863 N N . GLY A 1 109 ? 4.148 -0.022 14.773 1 81.69 109 GLY A N 1
ATOM 864 C CA . GLY A 1 109 ? 5.199 0.115 15.766 1 81.69 109 GLY A CA 1
ATOM 865 C C . GLY A 1 109 ? 4.898 1.174 16.812 1 81.69 109 GLY A C 1
ATOM 866 O O . GLY A 1 109 ? 5.801 1.632 17.516 1 81.69 109 GLY A O 1
ATOM 867 N N . SER A 1 110 ? 3.729 1.72 17.172 1 60.09 110 SER A N 1
ATOM 868 C CA . SER A 1 110 ? 3.656 2.727 18.219 1 60.09 110 SER A CA 1
ATOM 869 C C . SER A 1 110 ? 4.469 2.307 19.453 1 60.09 110 SER A C 1
ATOM 871 O O . SER A 1 110 ? 4.387 1.157 19.891 1 60.09 110 SER A O 1
ATOM 873 N N . GLY A 1 111 ? 5.805 2.625 19.484 1 43.69 111 GLY A N 1
ATOM 874 C CA . GLY A 1 111 ? 6.566 2.506 20.719 1 43.69 111 GLY A CA 1
ATOM 875 C C . GLY A 1 111 ? 5.801 2.969 21.953 1 43.69 111 GLY A C 1
ATOM 876 O O . GLY A 1 111 ? 5.383 4.125 22.016 1 43.69 111 GLY A O 1
ATOM 877 N N . LYS A 1 112 ? 4.816 2.406 22.344 1 36.56 112 LYS A N 1
ATOM 878 C CA . LYS A 1 112 ? 4.523 2.768 23.734 1 36.56 112 LYS A CA 1
ATOM 879 C C . LYS A 1 112 ? 5.727 2.508 24.625 1 36.56 112 LYS A C 1
ATOM 881 O O . LYS A 1 112 ? 6.496 1.575 24.391 1 36.56 112 LYS A O 1
ATOM 886 N N . MET B 1 1 ? 14.312 -1.727 7.359 1 95.44 1 MET B N 1
ATOM 887 C CA . MET B 1 1 ? 13.758 -0.847 6.336 1 95.44 1 MET B CA 1
ATOM 888 C C . MET B 1 1 ? 14.422 0.525 6.375 1 95.44 1 MET B C 1
ATOM 890 O O . MET B 1 1 ? 14.719 1.043 7.453 1 95.44 1 MET B O 1
ATOM 894 N N . GLU B 1 2 ? 14.633 1.06 5.254 1 96.38 2 GLU B N 1
ATOM 895 C CA . GLU B 1 2 ? 15.289 2.357 5.152 1 96.38 2 GLU B CA 1
ATOM 896 C C . GLU B 1 2 ? 14.266 3.494 5.133 1 96.38 2 GLU B C 1
ATOM 898 O O . GLU B 1 2 ? 13.234 3.396 4.465 1 96.38 2 GLU B O 1
ATOM 903 N N . GLN B 1 3 ? 14.664 4.531 5.883 1 97.81 3 GLN B N 1
ATOM 904 C CA . GLN B 1 3 ? 13.828 5.727 5.895 1 97.81 3 GLN B CA 1
ATOM 905 C C . GLN B 1 3 ? 14.102 6.602 4.676 1 97.81 3 GLN B C 1
ATOM 907 O O . GLN B 1 3 ? 15.258 6.828 4.316 1 97.81 3 GLN B O 1
ATOM 912 N N . PHE B 1 4 ? 13.008 7.129 4.016 1 97.25 4 PHE B N 1
ATOM 913 C CA . PHE B 1 4 ? 13.117 8.172 3 1 97.25 4 PHE B CA 1
ATOM 914 C C . PHE B 1 4 ? 11.766 8.836 2.76 1 97.25 4 PHE B C 1
ATOM 916 O O . PHE B 1 4 ? 10.719 8.227 2.99 1 97.25 4 PHE B O 1
ATOM 923 N N . GLU B 1 5 ? 11.852 10.062 2.328 1 98.38 5 GLU B N 1
ATOM 924 C CA . GLU B 1 5 ? 10.656 10.766 1.883 1 98.38 5 GLU B CA 1
ATOM 925 C C . GLU B 1 5 ? 10.289 10.383 0.453 1 98.38 5 GLU B C 1
ATOM 927 O O . GLU B 1 5 ? 11.047 9.68 -0.221 1 98.38 5 GLU B O 1
ATOM 932 N N . PHE B 1 6 ? 9.047 10.867 0.031 1 98.88 6 PHE B N 1
ATOM 933 C CA . PHE B 1 6 ? 8.523 10.508 -1.284 1 98.88 6 PHE B CA 1
ATOM 934 C C . PHE B 1 6 ? 9.602 10.664 -2.352 1 98.88 6 PHE B C 1
ATOM 936 O O . PHE B 1 6 ? 10.266 11.703 -2.428 1 98.88 6 PHE B O 1
ATOM 943 N N . HIS B 1 7 ? 9.766 9.703 -3.145 1 98.75 7 HIS B N 1
ATOM 944 C CA . HIS B 1 7 ? 10.688 9.68 -4.277 1 98.75 7 HIS B CA 1
ATOM 945 C C . HIS B 1 7 ? 10.211 8.719 -5.359 1 98.75 7 HIS B C 1
ATOM 947 O O . HIS B 1 7 ? 9.352 7.875 -5.105 1 98.75 7 HIS B O 1
ATOM 953 N N . ASP B 1 8 ? 10.695 8.883 -6.508 1 98.62 8 ASP B N 1
ATOM 954 C CA . ASP B 1 8 ? 10.492 7.906 -7.574 1 98.62 8 ASP B CA 1
ATOM 955 C C . ASP B 1 8 ? 11.258 6.621 -7.293 1 98.62 8 ASP B C 1
ATOM 957 O O . ASP B 1 8 ? 12.492 6.605 -7.332 1 98.62 8 ASP B O 1
ATOM 961 N N . PRO B 1 9 ? 10.5 5.57 -7.07 1 98.44 9 PRO B N 1
ATOM 962 C CA . PRO B 1 9 ? 11.195 4.344 -6.68 1 98.44 9 PRO B CA 1
ATOM 963 C C . PRO B 1 9 ? 12.172 3.852 -7.75 1 98.44 9 PRO B C 1
ATOM 965 O O . PRO B 1 9 ? 13.125 3.135 -7.441 1 98.44 9 PRO B O 1
ATOM 968 N N . THR B 1 10 ? 11.922 4.215 -8.992 1 98.5 10 THR B N 1
ATOM 969 C CA . THR B 1 10 ? 12.781 3.713 -10.062 1 98.5 10 THR B CA 1
ATOM 970 C C . THR B 1 10 ? 14.164 4.355 -10 1 98.5 10 THR B C 1
ATOM 972 O O . THR B 1 10 ? 15.086 3.932 -10.695 1 98.5 10 THR B O 1
ATOM 975 N N . THR B 1 11 ? 14.344 5.34 -9.18 1 98.12 11 THR B N 1
ATOM 976 C CA . THR B 1 11 ? 15.656 5.934 -8.984 1 98.12 11 THR B CA 1
ATOM 977 C C . THR B 1 11 ? 16.5 5.086 -8.031 1 98.12 11 THR B C 1
ATOM 979 O O . THR B 1 11 ? 17.719 5.254 -7.957 1 98.12 11 THR B O 1
ATOM 982 N N . ARG B 1 12 ? 15.938 4.176 -7.316 1 97 12 ARG B N 1
ATOM 983 C CA . ARG B 1 12 ? 16.656 3.396 -6.309 1 97 12 ARG B CA 1
ATOM 984 C C . ARG B 1 12 ? 16.578 1.904 -6.609 1 97 12 ARG B C 1
ATOM 986 O O . ARG B 1 12 ? 17.25 1.099 -5.977 1 97 12 ARG B O 1
ATOM 993 N N . SER B 1 13 ? 15.703 1.548 -7.488 1 97.88 13 SER B N 1
ATOM 994 C CA . SER B 1 13 ? 15.43 0.154 -7.82 1 97.88 13 SER B CA 1
ATOM 995 C C . SER B 1 13 ? 15.016 0.004 -9.281 1 97.88 13 SER B C 1
ATOM 997 O O . SER B 1 13 ? 14.75 0.996 -9.961 1 97.88 13 SER B O 1
ATOM 999 N N . ALA B 1 14 ? 15.023 -1.247 -9.805 1 98.44 14 ALA B N 1
ATOM 1000 C CA . ALA B 1 14 ? 14.594 -1.543 -11.172 1 98.44 14 ALA B CA 1
ATOM 1001 C C . ALA B 1 14 ? 13.57 -2.672 -11.195 1 98.44 14 ALA B C 1
ATOM 1003 O O . ALA B 1 14 ? 13.594 -3.557 -10.336 1 98.44 14 ALA B O 1
ATOM 1004 N N . TRP B 1 15 ? 12.742 -2.525 -12.164 1 98.69 15 TRP B N 1
ATOM 1005 C CA . TRP B 1 15 ? 11.82 -3.631 -12.398 1 98.69 15 TRP B CA 1
ATOM 1006 C C . TRP B 1 15 ? 12.578 -4.91 -12.734 1 98.69 15 TRP B C 1
ATOM 1008 O O . TRP B 1 15 ? 13.5 -4.891 -13.547 1 98.69 15 TRP B O 1
ATOM 1018 N N . GLN B 1 16 ? 12.242 -5.98 -12.109 1 98.62 16 GLN B N 1
ATOM 1019 C CA . GLN B 1 16 ? 12.828 -7.289 -12.375 1 98.62 16 GLN B CA 1
ATOM 1020 C C . GLN B 1 16 ? 11.75 -8.305 -12.75 1 98.62 16 GLN B C 1
ATOM 1022 O O . GLN B 1 16 ? 10.797 -8.508 -11.992 1 98.62 16 GLN B O 1
ATOM 1027 N N . GLN B 1 17 ? 11.93 -8.93 -13.836 1 98.19 17 GLN B N 1
ATOM 1028 C CA . GLN B 1 17 ? 10.984 -9.969 -14.219 1 98.19 17 GLN B CA 1
ATOM 1029 C C . GLN B 1 17 ? 11.102 -11.188 -13.305 1 98.19 17 GLN B C 1
ATOM 1031 O O . GLN B 1 17 ? 12.195 -11.695 -13.086 1 98.19 17 GLN B O 1
ATOM 1036 N N . THR B 1 18 ? 10.062 -11.625 -12.781 1 96.12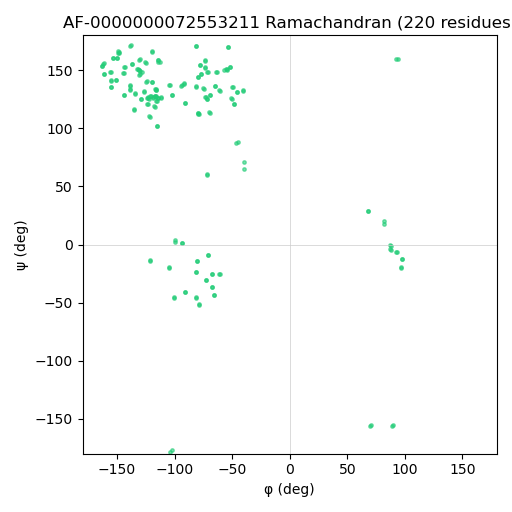 18 THR B N 1
ATOM 1037 C CA . THR B 1 18 ? 10.055 -12.82 -11.938 1 96.12 18 THR B CA 1
ATOM 1038 C C . THR B 1 18 ? 9.555 -14.031 -12.727 1 96.12 18 THR B C 1
ATOM 1040 O O . THR B 1 18 ? 10.109 -15.125 -12.602 1 96.12 18 THR B O 1
ATOM 1043 N N . THR B 1 19 ? 8.469 -13.906 -13.484 1 94.19 19 THR B N 1
ATOM 1044 C CA . THR B 1 19 ? 7.867 -14.844 -14.422 1 94.19 19 THR B CA 1
ATOM 1045 C C . THR B 1 19 ? 7.434 -14.125 -15.695 1 94.19 19 THR B C 1
ATOM 1047 O O . THR B 1 19 ? 7.25 -12.906 -15.703 1 94.19 19 THR B O 1
ATOM 1050 N N . PRO B 1 20 ? 7.367 -14.852 -16.734 1 95.81 20 PRO B N 1
ATOM 1051 C CA . PRO B 1 20 ? 6.984 -14.164 -17.969 1 95.81 20 PRO B CA 1
ATOM 1052 C C . PRO B 1 20 ? 5.75 -13.281 -17.797 1 95.81 20 PRO B C 1
ATOM 1054 O O . PRO B 1 20 ? 4.691 -13.766 -17.406 1 95.81 20 PRO B O 1
ATOM 1057 N N . GLY B 1 21 ? 5.898 -11.961 -18.078 1 98.38 21 GLY B N 1
ATOM 1058 C CA . GLY B 1 21 ? 4.793 -11.023 -18.047 1 98.38 21 GLY B CA 1
ATOM 1059 C C . GLY B 1 21 ? 4.559 -10.422 -16.672 1 98.38 21 GLY B C 1
ATOM 1060 O O . GLY B 1 21 ? 3.658 -9.602 -16.484 1 98.38 21 GLY B O 1
ATOM 1061 N N . ILE B 1 22 ? 5.324 -10.906 -15.688 1 98.69 22 ILE B N 1
ATOM 1062 C CA . ILE B 1 22 ? 5.188 -10.422 -14.32 1 98.69 22 ILE B CA 1
ATOM 1063 C C . ILE B 1 22 ? 6.527 -9.875 -13.828 1 98.69 22 ILE B C 1
ATOM 1065 O O . ILE B 1 22 ? 7.555 -10.555 -13.93 1 98.69 22 ILE B O 1
ATOM 1069 N N . GLU B 1 23 ? 6.555 -8.672 -13.375 1 98.81 23 GLU B N 1
ATOM 1070 C CA . GLU B 1 23 ? 7.762 -8.039 -12.852 1 98.81 23 GLU B CA 1
ATOM 1071 C C . GLU B 1 23 ? 7.504 -7.395 -11.492 1 98.81 23 GLU B C 1
ATOM 1073 O O . GLU B 1 23 ? 6.355 -7.156 -11.117 1 98.81 23 GLU B O 1
ATOM 1078 N N . GLU B 1 24 ? 8.578 -7.191 -10.773 1 98.88 24 GLU B N 1
ATOM 1079 C CA . GLU B 1 24 ? 8.5 -6.566 -9.453 1 98.88 24 GLU B CA 1
ATOM 1080 C C . GLU B 1 24 ? 9.508 -5.426 -9.32 1 98.88 24 GLU B C 1
ATOM 1082 O O . GLU B 1 24 ? 10.57 -5.449 -9.953 1 98.88 24 GLU B O 1
ATOM 1087 N N . LEU B 1 25 ? 9.164 -4.445 -8.633 1 98.88 25 LEU B N 1
ATOM 1088 C CA . LEU B 1 25 ? 10.016 -3.34 -8.203 1 98.88 25 LEU B CA 1
ATOM 1089 C C . LEU B 1 25 ? 10.039 -3.227 -6.684 1 98.88 25 LEU B C 1
ATOM 1091 O O . LEU B 1 25 ? 9.039 -2.855 -6.07 1 98.88 25 LEU B O 1
ATOM 1095 N N . VAL B 1 26 ? 11.156 -3.551 -6.09 1 98.69 26 VAL B N 1
ATOM 1096 C CA . VAL B 1 26 ? 11.273 -3.469 -4.637 1 98.69 26 VAL B CA 1
ATOM 1097 C C . VAL B 1 26 ? 11.32 -2.006 -4.203 1 98.69 26 VAL B C 1
ATOM 1099 O O . VAL B 1 26 ? 12.148 -1.231 -4.699 1 98.69 26 VAL B O 1
ATOM 1102 N N . LEU B 1 27 ? 10.445 -1.649 -3.342 1 98.88 27 LEU B N 1
ATOM 1103 C CA . LEU B 1 27 ? 10.398 -0.285 -2.828 1 98.88 27 LEU B CA 1
ATOM 1104 C C . LEU B 1 27 ? 11.25 -0.142 -1.574 1 98.88 27 LEU B C 1
ATOM 1106 O O . LEU B 1 27 ? 11.859 0.908 -1.348 1 98.88 27 LEU B O 1
ATOM 1110 N N . ASN B 1 28 ? 11.219 -1.119 -0.696 1 98.69 28 ASN B N 1
ATOM 1111 C CA . ASN B 1 28 ? 11.938 -1.175 0.576 1 98.69 28 ASN B CA 1
ATOM 1112 C C . ASN B 1 28 ? 12.039 -2.605 1.098 1 98.69 28 ASN B C 1
ATOM 1114 O O . ASN B 1 28 ? 11.148 -3.422 0.869 1 98.69 28 ASN B O 1
ATOM 1118 N N . GLU B 1 29 ? 13.156 -2.873 1.77 1 97.75 29 GLU B N 1
ATOM 1119 C CA . GLU B 1 29 ? 13.297 -4.23 2.283 1 97.75 29 GLU B CA 1
ATOM 1120 C C . GLU B 1 29 ? 14.234 -4.273 3.488 1 97.75 29 GLU B C 1
ATOM 1122 O O . GLU B 1 29 ? 15.109 -3.418 3.627 1 97.75 29 GLU B O 1
ATOM 1127 N N . ASP B 1 30 ? 14 -5.125 4.34 1 96.5 30 ASP B N 1
ATOM 1128 C CA . ASP B 1 30 ? 14.898 -5.559 5.406 1 96.5 30 ASP B CA 1
ATOM 1129 C C . ASP B 1 30 ? 15.289 -7.027 5.234 1 96.5 30 ASP B C 1
ATOM 1131 O O . ASP B 1 30 ? 14.547 -7.922 5.641 1 96.5 30 ASP B O 1
ATOM 1135 N N . LYS B 1 31 ? 16.453 -7.277 4.75 1 92.44 31 LYS B N 1
ATOM 1136 C CA . LYS B 1 31 ? 16.875 -8.625 4.387 1 92.44 31 LYS B CA 1
ATOM 1137 C C . LYS B 1 31 ? 17.016 -9.508 5.621 1 92.44 31 LYS B C 1
ATOM 1139 O O . LYS B 1 31 ? 16.875 -10.734 5.535 1 92.44 31 LYS B O 1
ATOM 1144 N N . SER B 1 32 ? 17.25 -8.93 6.727 1 93.62 32 SER B N 1
ATOM 1145 C CA . SER B 1 32 ? 17.438 -9.719 7.941 1 93.62 32 SER B CA 1
ATOM 1146 C C . SER B 1 32 ? 16.125 -10.312 8.43 1 93.62 32 SER B C 1
ATOM 1148 O O . SER B 1 32 ? 16.094 -11.414 8.977 1 93.62 32 SER B O 1
ATOM 1150 N N . THR B 1 33 ? 14.992 -9.695 8.227 1 92.31 33 THR B N 1
ATOM 1151 C CA . THR B 1 33 ? 13.703 -10.172 8.695 1 92.31 33 THR B CA 1
ATOM 1152 C C . THR B 1 33 ? 12.891 -10.766 7.547 1 92.31 33 THR B C 1
ATOM 1154 O O . THR B 1 33 ? 11.914 -11.477 7.773 1 92.31 33 THR B O 1
ATOM 1157 N N . GLY B 1 34 ? 13.281 -10.383 6.34 1 93.56 34 GLY B N 1
ATOM 1158 C CA . GLY B 1 34 ? 12.523 -10.812 5.176 1 93.56 34 GLY B CA 1
ATOM 1159 C C . GLY B 1 34 ? 11.375 -9.875 4.836 1 93.56 34 GLY B C 1
ATOM 1160 O O . GLY B 1 34 ? 10.633 -10.109 3.877 1 93.56 34 GLY B O 1
ATOM 1161 N N . ARG B 1 35 ? 11.164 -8.82 5.613 1 96.31 35 ARG B N 1
ATOM 1162 C CA . ARG B 1 35 ? 10.125 -7.836 5.305 1 96.31 35 ARG B CA 1
ATOM 1163 C C . ARG B 1 35 ? 10.438 -7.105 4.004 1 96.31 35 ARG B C 1
ATOM 1165 O O . ARG B 1 35 ? 11.586 -6.727 3.754 1 96.31 35 ARG B O 1
ATOM 1172 N N . LYS B 1 36 ? 9.398 -6.961 3.238 1 97.81 36 LYS B N 1
ATOM 1173 C CA . LYS B 1 36 ? 9.57 -6.297 1.949 1 97.81 36 LYS B CA 1
ATOM 1174 C C . LYS B 1 36 ? 8.289 -5.594 1.518 1 97.81 36 LYS B C 1
ATOM 1176 O O . LYS B 1 36 ? 7.188 -6.078 1.787 1 97.81 36 LYS B O 1
ATOM 1181 N N . THR B 1 37 ? 8.445 -4.473 0.94 1 98.75 37 THR B N 1
ATOM 1182 C CA . THR B 1 37 ? 7.402 -3.787 0.184 1 98.75 37 THR B CA 1
ATOM 1183 C C . THR B 1 37 ? 7.797 -3.656 -1.284 1 98.75 37 THR B C 1
ATOM 1185 O O . THR B 1 37 ? 8.922 -3.264 -1.598 1 98.75 37 THR B O 1
ATOM 1188 N N . LEU B 1 38 ? 6.895 -3.979 -2.148 1 98.88 38 LEU B N 1
ATOM 1189 C CA . LEU B 1 38 ? 7.219 -3.955 -3.57 1 98.88 38 LEU B CA 1
ATOM 1190 C C . LEU B 1 38 ? 5.988 -3.627 -4.402 1 98.88 38 LEU B C 1
ATOM 1192 O O . LEU B 1 38 ? 4.863 -3.68 -3.904 1 98.88 38 LEU B O 1
ATOM 1196 N N . LEU B 1 39 ? 6.219 -3.186 -5.625 1 98.94 39 LEU B N 1
ATOM 1197 C CA . LEU B 1 39 ? 5.195 -3.201 -6.664 1 98.94 39 LEU B CA 1
ATOM 1198 C C . LEU B 1 39 ? 5.301 -4.465 -7.512 1 98.94 39 LEU B C 1
ATOM 1200 O O . LEU B 1 39 ? 6.406 -4.902 -7.844 1 98.94 39 LEU B O 1
ATOM 1204 N N . GLN B 1 40 ? 4.211 -5.055 -7.801 1 98.94 40 GLN B N 1
ATOM 1205 C CA . GLN B 1 40 ? 4.141 -6.148 -8.766 1 98.94 40 GLN B CA 1
ATOM 1206 C C . GLN B 1 40 ? 3.27 -5.773 -9.961 1 98.94 40 GLN B C 1
ATOM 1208 O O . GLN B 1 40 ? 2.133 -5.324 -9.789 1 98.94 40 GLN B O 1
ATOM 1213 N N . ARG B 1 41 ? 3.773 -5.934 -11.102 1 98.94 41 ARG B N 1
ATOM 1214 C CA . ARG B 1 41 ? 3.068 -5.547 -12.32 1 98.94 41 ARG B CA 1
ATOM 1215 C C . ARG B 1 41 ? 2.871 -6.746 -13.242 1 98.94 41 ARG B C 1
ATOM 1217 O O . ARG B 1 41 ? 3.816 -7.484 -13.523 1 98.94 41 ARG B O 1
ATOM 1224 N N . TRP B 1 42 ? 1.676 -6.945 -13.633 1 98.88 42 TRP B N 1
ATOM 1225 C CA . TRP B 1 42 ? 1.285 -7.941 -14.625 1 98.88 42 TRP B CA 1
ATOM 1226 C C . TRP B 1 42 ? 1.021 -7.293 -15.977 1 98.88 42 TRP B C 1
ATOM 1228 O O . TRP B 1 42 ? 0.262 -6.324 -16.078 1 98.88 42 TRP B O 1
ATOM 1238 N N . GLN B 1 43 ? 1.622 -7.809 -17.016 1 98.81 43 GLN B N 1
ATOM 1239 C CA . GLN B 1 43 ? 1.285 -7.375 -18.375 1 98.81 43 GLN B CA 1
ATOM 1240 C C . GLN B 1 43 ? -0.067 -7.934 -18.812 1 98.81 43 GLN B C 1
ATOM 1242 O O . GLN B 1 43 ? -0.518 -8.961 -18.281 1 98.81 43 GLN B O 1
ATOM 1247 N N . PRO B 1 44 ? -0.718 -7.207 -19.719 1 98.88 44 PRO B N 1
ATOM 1248 C CA . PRO B 1 44 ? -1.944 -7.793 -20.266 1 98.88 44 PRO B CA 1
ATOM 1249 C C . PRO B 1 44 ? -1.743 -9.219 -20.766 1 98.88 44 PRO B C 1
ATOM 1251 O O . PRO B 1 44 ? -0.792 -9.492 -21.5 1 98.88 44 PRO B O 1
ATOM 1254 N N . GLY B 1 45 ? -2.527 -10.133 -20.312 1 98.56 45 GLY B N 1
ATOM 1255 C CA . GLY B 1 45 ? -2.484 -11.516 -20.75 1 98.56 45 GLY B CA 1
ATOM 1256 C C . GLY B 1 45 ? -1.586 -12.391 -19.906 1 98.56 45 GLY B C 1
ATOM 1257 O O . GLY B 1 45 ? -1.525 -13.602 -20.094 1 98.56 45 GLY B O 1
ATOM 1258 N N . ALA B 1 46 ? -0.858 -11.828 -18.969 1 98.5 46 ALA B N 1
ATOM 1259 C CA . ALA B 1 46 ? 0.011 -12.617 -18.109 1 98.5 46 ALA B CA 1
ATO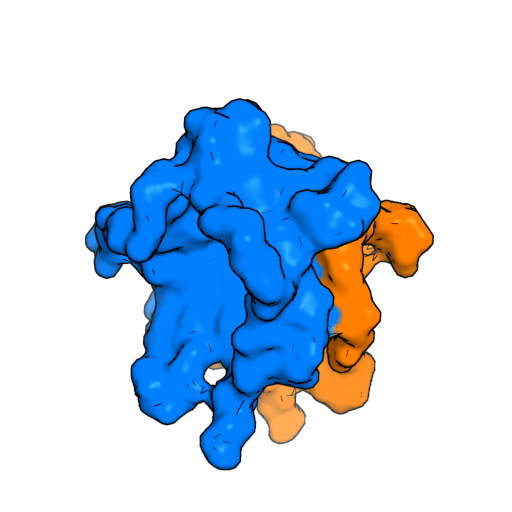M 1260 C C . ALA B 1 46 ? -0.801 -13.586 -17.25 1 98.5 46 ALA B C 1
ATOM 1262 O O . ALA B 1 46 ? -1.934 -13.281 -16.859 1 98.5 46 ALA B O 1
ATOM 1263 N N . ALA B 1 47 ? -0.185 -14.734 -16.953 1 97.38 47 ALA B N 1
ATOM 1264 C CA . ALA B 1 47 ? -0.87 -15.766 -16.172 1 97.38 47 ALA B CA 1
ATOM 1265 C C . ALA B 1 47 ? 0.13 -16.656 -15.445 1 97.38 47 ALA B C 1
ATOM 1267 O O . ALA B 1 47 ? 1.192 -16.984 -15.984 1 97.38 47 ALA B O 1
ATOM 1268 N N . ASN B 1 48 ? -0.274 -17 -14.227 1 96.12 48 ASN B N 1
ATOM 1269 C CA . ASN B 1 48 ? 0.422 -18.109 -13.586 1 96.12 48 ASN B CA 1
ATOM 1270 C C . ASN B 1 48 ? 0.067 -19.453 -14.242 1 96.12 48 ASN B C 1
ATOM 1272 O O . ASN B 1 48 ? -1.022 -19.609 -14.797 1 96.12 48 ASN B O 1
ATOM 1276 N N . PRO B 1 49 ? 1.014 -20.375 -14.242 1 90.25 49 PRO B N 1
ATOM 1277 C CA . PRO B 1 49 ? 0.611 -21.719 -14.656 1 90.25 49 PRO B CA 1
ATOM 1278 C C . PRO B 1 49 ? -0.569 -22.25 -13.852 1 90.25 49 PRO B C 1
ATOM 1280 O O . PRO B 1 49 ? -0.782 -21.844 -12.711 1 90.25 49 PRO B O 1
ATOM 1283 N N . ASP B 1 50 ? -1.338 -23.125 -14.547 1 83.56 50 ASP B N 1
ATOM 1284 C CA . ASP B 1 50 ? -2.494 -23.719 -13.891 1 83.56 50 ASP B CA 1
ATOM 1285 C C . ASP B 1 50 ? -2.061 -24.734 -12.844 1 83.56 50 ASP B C 1
ATOM 1287 O O . ASP B 1 50 ? -1.701 -25.875 -13.172 1 83.56 50 ASP B O 1
ATOM 1291 N N . SER B 1 51 ? -1.43 -24.344 -11.992 1 80.12 51 SER B N 1
ATOM 1292 C CA . SER B 1 51 ? -0.955 -25.203 -10.914 1 80.12 51 SER B CA 1
ATOM 1293 C C . SER B 1 51 ? -1.773 -24.984 -9.641 1 80.12 51 SER B C 1
ATOM 1295 O O . SER B 1 51 ? -2.795 -24.297 -9.656 1 80.12 51 SER B O 1
ATOM 1297 N N . SER B 1 52 ? -1.42 -25.672 -8.594 1 87.62 52 SER B N 1
ATOM 1298 C CA . SER B 1 52 ? -1.999 -25.562 -7.262 1 87.62 52 SER B CA 1
ATOM 1299 C C . SER B 1 52 ? -1.935 -24.141 -6.738 1 87.62 52 SER B C 1
ATOM 1301 O O . SER B 1 52 ? -1.08 -23.359 -7.156 1 87.62 52 SER B O 1
ATOM 1303 N N . PRO B 1 53 ? -2.871 -23.781 -5.902 1 95.44 53 PRO B N 1
ATOM 1304 C CA . PRO B 1 53 ? -2.846 -22.453 -5.273 1 95.44 53 PRO B CA 1
ATOM 1305 C C . PRO B 1 53 ? -1.512 -22.141 -4.598 1 95.44 53 PRO B C 1
ATOM 1307 O O . PRO B 1 53 ? -0.787 -23.062 -4.207 1 95.44 53 PRO B O 1
ATOM 1310 N N . PHE B 1 54 ? -1.23 -20.875 -4.539 1 95.56 54 PHE B N 1
ATOM 1311 C CA . PHE B 1 54 ? -0.058 -20.406 -3.809 1 95.56 54 PHE B CA 1
ATOM 1312 C C . PHE B 1 54 ? -0.317 -20.422 -2.307 1 95.56 54 PHE B C 1
ATOM 1314 O O . PHE B 1 54 ? -1.444 -20.188 -1.864 1 95.56 54 PHE B O 1
ATOM 1321 N N . VAL B 1 55 ? 0.718 -20.688 -1.57 1 96.31 55 VAL B N 1
ATOM 1322 C CA . VAL B 1 55 ? 0.752 -20.547 -0.118 1 96.31 55 VAL B CA 1
ATOM 1323 C C . VAL B 1 55 ? 2.08 -19.938 0.314 1 96.31 55 VAL B C 1
ATOM 1325 O O . VAL B 1 55 ? 3.139 -20.297 -0.201 1 96.31 55 VAL B O 1
ATOM 1328 N N . HIS B 1 56 ? 1.966 -18.953 1.176 1 96.88 56 HIS B N 1
ATOM 1329 C CA . HIS B 1 56 ? 3.178 -18.328 1.698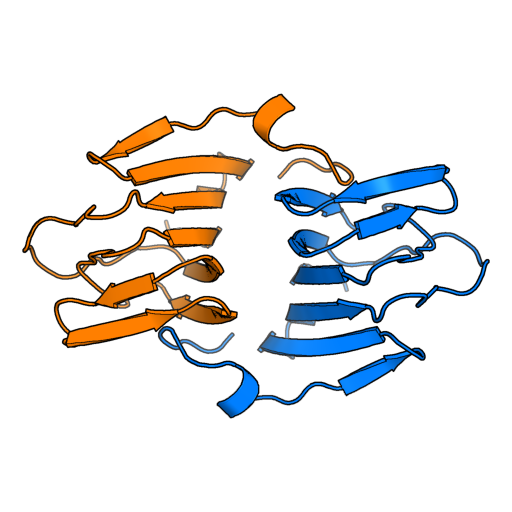 1 96.88 56 HIS B CA 1
ATOM 1330 C C . HIS B 1 56 ? 3.34 -18.609 3.189 1 96.88 56 HIS B C 1
ATOM 1332 O O . HIS B 1 56 ? 2.359 -18.891 3.883 1 96.88 56 HIS B O 1
ATOM 1338 N N . THR B 1 57 ? 4.574 -18.516 3.658 1 96.31 57 THR B N 1
ATOM 1339 C CA . THR B 1 57 ? 4.867 -18.641 5.082 1 96.31 57 THR B CA 1
ATOM 1340 C C . THR B 1 57 ? 4.906 -17.281 5.75 1 96.31 57 THR B C 1
ATOM 1342 O O . THR B 1 57 ? 5.246 -17.156 6.93 1 96.31 57 THR B O 1
ATOM 1345 N N . PHE B 1 58 ? 4.668 -16.234 5.07 1 97 58 PHE B N 1
ATOM 1346 C CA . PHE B 1 58 ? 4.672 -14.852 5.547 1 97 58 PHE B CA 1
ATOM 1347 C C . PHE B 1 58 ? 3.301 -14.211 5.363 1 97 58 PHE B C 1
ATOM 1349 O O . PHE B 1 58 ? 2.432 -14.773 4.691 1 97 58 PHE B O 1
ATOM 1356 N N . ILE B 1 59 ? 3.115 -13.117 6 1 97.5 59 ILE B N 1
ATOM 1357 C CA . ILE B 1 59 ? 1.935 -12.297 5.762 1 97.5 59 ILE B CA 1
ATOM 1358 C C . ILE B 1 59 ? 2.074 -11.57 4.426 1 97.5 59 ILE B C 1
ATOM 1360 O O . ILE B 1 59 ? 3.139 -11.031 4.117 1 97.5 59 ILE B O 1
ATOM 1364 N N . GLU B 1 60 ? 1.061 -11.586 3.66 1 98.69 60 GLU B N 1
ATOM 1365 C CA . GLU B 1 60 ? 1.006 -10.828 2.412 1 98.69 60 GLU B CA 1
ATOM 1366 C C . GLU B 1 60 ? -0.192 -9.883 2.391 1 98.69 60 GLU B C 1
ATOM 1368 O O . GLU B 1 60 ? -1.336 -10.32 2.537 1 98.69 60 GLU B O 1
ATOM 1373 N N . GLU B 1 61 ? 0.031 -8.656 2.256 1 98.81 61 GLU B N 1
ATOM 1374 C CA . GLU B 1 61 ? -0.977 -7.609 2.127 1 98.81 61 GLU B CA 1
ATOM 1375 C C . GLU B 1 61 ? -0.914 -6.949 0.754 1 98.81 61 GLU B C 1
ATOM 1377 O O . GLU B 1 61 ? 0.156 -6.523 0.313 1 98.81 61 GLU B O 1
ATOM 1382 N N . VAL B 1 62 ? -2.07 -6.906 0.042 1 98.94 62 VAL B N 1
ATOM 1383 C CA . VAL B 1 62 ? -2.025 -6.512 -1.362 1 98.94 62 VAL B CA 1
ATOM 1384 C C . VAL B 1 62 ? -3.137 -5.5 -1.649 1 98.94 62 VAL B C 1
ATOM 1386 O O . VAL B 1 62 ? -4.289 -5.707 -1.259 1 98.94 62 VAL B O 1
ATOM 1389 N N . TYR B 1 63 ? -2.814 -4.414 -2.256 1 99 63 TYR B N 1
ATOM 1390 C CA . TYR B 1 63 ? -3.74 -3.428 -2.797 1 99 63 TYR B CA 1
ATOM 1391 C C . TYR B 1 63 ? -3.621 -3.344 -4.316 1 99 63 TYR B C 1
ATOM 1393 O O . TYR B 1 63 ? -2.527 -3.137 -4.848 1 99 63 TYR B O 1
ATOM 1401 N N . ILE B 1 64 ? -4.727 -3.543 -5.039 1 99 64 ILE B N 1
ATOM 1402 C CA . ILE B 1 64 ? -4.688 -3.412 -6.492 1 99 64 ILE B CA 1
ATOM 1403 C C . ILE B 1 64 ? -4.75 -1.938 -6.879 1 99 64 ILE B C 1
ATOM 1405 O O . ILE B 1 64 ? -5.785 -1.29 -6.715 1 99 64 ILE B O 1
ATOM 1409 N N . VAL B 1 65 ? -3.693 -1.479 -7.422 1 98.94 65 VAL B N 1
ATOM 1410 C CA . VAL B 1 65 ? -3.539 -0.07 -7.773 1 98.94 65 VAL B CA 1
ATOM 1411 C C . VAL B 1 65 ? -4.227 0.209 -9.109 1 98.94 65 VAL B C 1
ATOM 1413 O O . VAL B 1 65 ? -4.891 1.235 -9.266 1 98.94 65 VAL B O 1
ATOM 1416 N N . GLU B 1 66 ? -4.008 -0.628 -10.055 1 98.81 66 GLU B N 1
ATOM 1417 C CA . GLU B 1 66 ? -4.57 -0.517 -11.398 1 98.81 66 GLU B CA 1
ATOM 1418 C C . GLU B 1 66 ? -4.906 -1.891 -11.969 1 98.81 66 GLU B C 1
ATOM 1420 O O . GLU B 1 66 ? -4.215 -2.873 -11.688 1 98.81 66 GLU B O 1
ATOM 1425 N N . GLY B 1 67 ? -5.902 -1.946 -12.758 1 98.88 67 GLY B N 1
ATOM 1426 C CA . GLY B 1 67 ? -6.129 -3.086 -13.633 1 98.88 67 GLY B CA 1
ATOM 1427 C C . GLY B 1 67 ? -6.961 -4.176 -12.984 1 98.88 67 GLY B C 1
ATOM 1428 O O . GLY B 1 67 ? -7.879 -3.891 -12.211 1 98.88 67 GLY B O 1
ATOM 1429 N N . ASP B 1 68 ? -6.789 -5.406 -13.492 1 98.94 68 ASP B N 1
ATOM 1430 C CA . ASP B 1 68 ? -7.613 -6.551 -13.109 1 98.94 68 ASP B CA 1
ATOM 1431 C C . ASP B 1 68 ? -6.75 -7.762 -12.773 1 98.94 68 ASP B C 1
ATOM 1433 O O . ASP B 1 68 ? -5.656 -7.926 -13.32 1 98.94 68 ASP B O 1
ATOM 1437 N N . LEU B 1 69 ? -7.219 -8.57 -11.93 1 98.94 69 LEU B N 1
ATOM 1438 C CA . LEU B 1 69 ? -6.582 -9.828 -11.547 1 98.94 69 LEU B CA 1
ATOM 1439 C C . LEU B 1 69 ? -7.629 -10.906 -11.281 1 98.94 69 LEU B C 1
ATOM 1441 O O . LEU B 1 69 ? -8.57 -10.688 -10.523 1 98.94 69 LEU B O 1
ATOM 1445 N N . THR B 1 70 ? -7.445 -12.023 -11.906 1 98.81 70 THR B N 1
ATOM 1446 C CA . THR B 1 70 ? -8.438 -13.086 -11.789 1 98.81 70 THR B CA 1
ATOM 1447 C C . THR B 1 70 ? -7.863 -14.273 -11.016 1 98.81 70 THR B C 1
ATOM 1449 O O . THR B 1 70 ? -6.777 -14.766 -11.336 1 98.81 70 THR B O 1
ATOM 1452 N N . ASP B 1 71 ? -8.555 -14.68 -10 1 98.56 71 ASP B N 1
ATOM 1453 C CA . ASP B 1 71 ? -8.273 -15.945 -9.328 1 98.56 71 ASP B CA 1
ATOM 1454 C C . ASP B 1 71 ? -8.859 -17.125 -10.094 1 98.56 71 ASP B C 1
ATOM 1456 O O . ASP B 1 71 ? -10.078 -17.297 -10.141 1 98.56 71 ASP B O 1
ATOM 1460 N N . LYS B 1 72 ? -8.031 -17.906 -10.617 1 97.25 72 LYS B N 1
ATOM 1461 C CA . LYS B 1 72 ? -8.484 -18.984 -11.484 1 97.25 72 LYS B CA 1
ATOM 1462 C C . LYS B 1 72 ? -9.258 -20.031 -10.695 1 97.25 72 LYS B C 1
ATOM 1464 O O . LYS B 1 72 ? -10.203 -20.641 -11.211 1 97.25 72 LYS B O 1
ATOM 1469 N N . THR B 1 73 ? -8.844 -20.281 -9.484 1 96.44 73 THR B N 1
ATOM 1470 C CA . THR B 1 73 ? -9.539 -21.266 -8.656 1 96.44 73 THR B CA 1
ATOM 1471 C C . THR B 1 73 ? -10.953 -20.797 -8.328 1 96.44 73 THR B C 1
ATOM 1473 O O . THR B 1 73 ? -11.906 -21.562 -8.445 1 96.44 73 THR B O 1
ATOM 1476 N N . LEU B 1 74 ? -11.078 -19.562 -7.992 1 96 74 LEU B N 1
ATOM 1477 C CA . LEU B 1 74 ? -12.383 -19.016 -7.605 1 96 74 LEU B CA 1
ATOM 1478 C C . LEU B 1 74 ? -13.219 -18.672 -8.836 1 96 74 LEU B C 1
ATOM 1480 O O . LEU B 1 74 ? -14.438 -18.516 -8.742 1 96 74 LEU B O 1
ATOM 1484 N N . GLY B 1 75 ? -12.539 -18.453 -9.922 1 96.75 75 GLY B N 1
ATOM 1485 C CA . GLY B 1 75 ? -13.211 -17.953 -11.102 1 96.75 75 GLY B CA 1
ATOM 1486 C C . GLY B 1 75 ? -13.7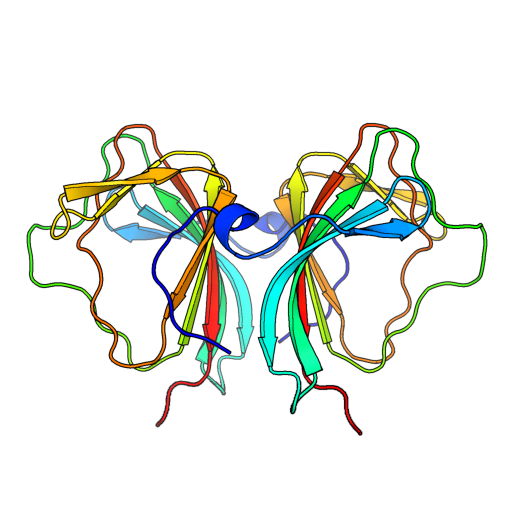19 -16.531 -10.945 1 96.75 75 GLY B C 1
ATOM 1487 O O . GLY B 1 75 ? -14.789 -16.188 -11.453 1 96.75 75 GLY B O 1
ATOM 1488 N N . GLN B 1 76 ? -13.086 -15.742 -10.148 1 98.31 76 GLN B N 1
ATOM 1489 C CA . GLN B 1 76 ? -13.492 -14.375 -9.836 1 98.31 76 GLN B CA 1
ATOM 1490 C C . GLN B 1 76 ? -12.406 -13.375 -10.234 1 98.31 76 GLN B C 1
ATOM 1492 O O . GLN B 1 76 ? -11.219 -13.633 -10.031 1 98.31 76 GLN B O 1
ATOM 1497 N N . THR B 1 77 ? -12.852 -12.273 -10.773 1 98.94 77 THR B N 1
ATOM 1498 C CA . THR B 1 77 ? -11.93 -11.195 -11.133 1 98.94 77 THR B CA 1
ATOM 1499 C C . THR B 1 77 ? -12.023 -10.055 -10.125 1 98.94 77 THR B C 1
ATOM 1501 O O . 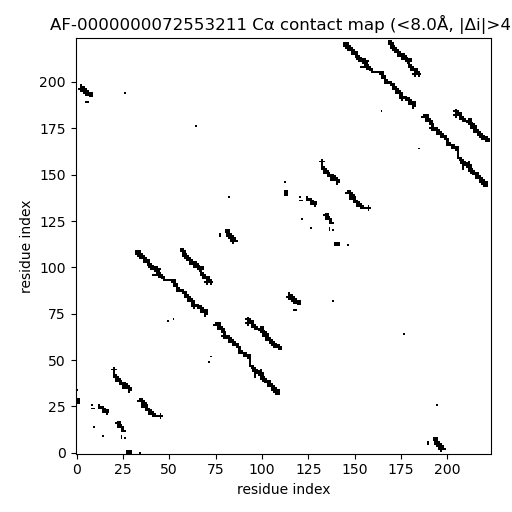THR B 1 77 ? -13.117 -9.672 -9.703 1 98.94 77 THR B O 1
ATOM 1504 N N . PHE B 1 78 ? -10.914 -9.539 -9.75 1 98.94 78 PHE B N 1
ATOM 1505 C CA . PHE B 1 78 ? -10.781 -8.406 -8.844 1 98.94 78 PHE B CA 1
ATOM 1506 C C . PHE B 1 78 ? -10.188 -7.203 -9.562 1 98.94 78 PHE B C 1
ATOM 1508 O O . PHE B 1 78 ? -9.477 -7.359 -10.562 1 98.94 78 PHE B O 1
ATOM 1515 N N . TYR B 1 79 ? -10.414 -6 -9 1 98.94 79 TYR B N 1
ATOM 1516 C CA . TYR B 1 79 ? -10.102 -4.785 -9.75 1 98.94 79 TYR B CA 1
ATOM 1517 C C . TYR B 1 79 ? -9.438 -3.744 -8.859 1 98.94 79 TYR B C 1
ATOM 1519 O O . TYR B 1 79 ? -9.398 -3.906 -7.637 1 98.94 79 TYR B O 1
ATOM 1527 N N . LYS B 1 80 ? -8.984 -2.705 -9.609 1 98.88 80 LYS B N 1
ATOM 1528 C CA . LYS B 1 80 ? -8.398 -1.548 -8.938 1 98.88 80 LYS B CA 1
ATOM 1529 C C . LYS B 1 80 ? -9.188 -1.184 -7.684 1 98.88 80 LYS B C 1
ATOM 1531 O O . LYS B 1 80 ? -10.414 -1.108 -7.719 1 98.88 80 LYS B O 1
ATOM 1536 N N . GLY B 1 81 ? -8.438 -0.958 -6.586 1 98.81 81 GLY B N 1
ATOM 1537 C CA . GLY B 1 81 ? -9.039 -0.498 -5.348 1 98.81 81 GLY B CA 1
ATOM 1538 C C . GLY B 1 81 ? -9.328 -1.624 -4.375 1 98.81 81 GLY B C 1
ATOM 1539 O O . GLY B 1 81 ? -9.578 -1.38 -3.189 1 98.81 81 GLY B O 1
ATOM 1540 N N . MET B 1 82 ? -9.398 -2.82 -4.859 1 98.94 82 MET B N 1
ATOM 1541 C CA . MET B 1 82 ? -9.68 -3.947 -3.973 1 98.94 82 MET B CA 1
ATOM 1542 C C . MET B 1 82 ? -8.43 -4.348 -3.189 1 98.94 82 MET B C 1
ATOM 1544 O O . MET B 1 82 ? -7.309 -4.082 -3.621 1 98.94 82 MET B O 1
ATOM 1548 N N . TYR B 1 83 ? -8.602 -4.949 -2.039 1 98.94 83 TYR B N 1
ATOM 1549 C CA . TYR B 1 83 ? -7.594 -5.121 -1.002 1 98.94 83 TYR B CA 1
ATOM 1550 C C . TYR B 1 83 ? -7.676 -6.512 -0.384 1 98.94 83 TYR B C 1
ATOM 1552 O O . TYR B 1 83 ? -8.766 -7.023 -0.139 1 98.94 83 TYR B O 1
ATOM 1560 N N . ALA B 1 84 ? -6.516 -7.148 -0.165 1 98.94 84 ALA B N 1
ATOM 1561 C CA . ALA B 1 84 ? -6.426 -8.445 0.499 1 98.94 84 ALA B CA 1
ATOM 1562 C C . ALA B 1 84 ? -5.375 -8.422 1.606 1 98.94 84 ALA B C 1
ATOM 1564 O O . ALA B 1 84 ? -4.41 -7.664 1.539 1 98.94 84 ALA B O 1
ATOM 1565 N N . TYR B 1 85 ? -5.574 -9.203 2.598 1 98.62 85 TYR B N 1
ATOM 1566 C CA . TYR B 1 85 ? -4.633 -9.492 3.674 1 98.62 85 TYR B CA 1
ATOM 1567 C C . TYR B 1 85 ? -4.582 -10.984 3.973 1 98.62 85 TYR B C 1
ATOM 1569 O O . TYR B 1 85 ? -5.562 -11.562 4.445 1 98.62 85 TYR B O 1
ATOM 1577 N N . ARG B 1 86 ? -3.461 -11.555 3.748 1 98.5 86 ARG B N 1
ATOM 1578 C CA . ARG B 1 86 ? -3.332 -13.008 3.828 1 98.5 86 ARG B CA 1
ATOM 1579 C C . ARG B 1 86 ? -2.359 -13.406 4.934 1 98.5 86 ARG B C 1
ATOM 1581 O O . ARG B 1 86 ? -1.179 -13.055 4.887 1 98.5 86 ARG B O 1
ATOM 1588 N N . ASN B 1 87 ? -2.9 -14.133 5.887 1 97.62 87 ASN B N 1
ATOM 1589 C CA . ASN B 1 87 ? -2.021 -14.734 6.883 1 97.62 87 ASN B CA 1
ATOM 1590 C C . ASN B 1 87 ? -1.251 -15.922 6.305 1 97.62 87 ASN B C 1
ATOM 1592 O O . ASN B 1 87 ? -1.646 -16.484 5.285 1 97.62 87 ASN B O 1
ATOM 1596 N N . PRO B 1 88 ? -0.062 -16.234 7.039 1 97.62 88 PRO B N 1
ATOM 1597 C CA . PRO B 1 88 ? 0.632 -17.438 6.605 1 97.62 88 PRO B CA 1
ATOM 1598 C C . PRO B 1 88 ? -0.303 -18.641 6.48 1 97.62 88 PRO B C 1
ATOM 1600 O O . PRO B 1 88 ? -1.169 -18.844 7.336 1 97.62 88 PRO B O 1
ATOM 1603 N N . GLY B 1 89 ? -0.107 -19.375 5.34 1 97.12 89 GLY B N 1
ATOM 1604 C CA . GLY B 1 89 ? -0.883 -20.594 5.168 1 97.12 89 GLY B CA 1
ATOM 1605 C C . GLY B 1 89 ? -2.117 -20.406 4.309 1 97.12 89 GLY B C 1
ATOM 1606 O O . GLY B 1 89 ? -2.719 -21.375 3.844 1 97.12 89 GLY B O 1
ATOM 1607 N N . MET B 1 90 ? -2.529 -19.234 3.998 1 97.25 90 MET B N 1
ATOM 1608 C CA . MET B 1 90 ? -3.738 -19 3.211 1 97.25 90 MET B CA 1
ATOM 1609 C C . MET B 1 90 ? -3.514 -19.359 1.749 1 97.25 90 MET B C 1
ATOM 1611 O O . MET B 1 90 ? -2.598 -18.844 1.107 1 97.25 90 MET B O 1
ATOM 1615 N N . GLU B 1 91 ? -4.344 -20.156 1.252 1 97.62 91 GLU B N 1
ATOM 1616 C CA . GLU B 1 91 ? -4.293 -20.5 -0.166 1 97.62 91 GLU B CA 1
ATOM 1617 C C . GLU B 1 91 ? -4.934 -19.406 -1.02 1 97.62 91 GLU B C 1
ATOM 1619 O O . GLU B 1 91 ? -5.957 -18.844 -0.643 1 97.62 91 GLU B O 1
ATOM 1624 N N . HIS B 1 92 ? -4.398 -19.156 -2.201 1 97.88 92 HIS B N 1
ATOM 1625 C CA . HIS B 1 92 ? -4.938 -18.156 -3.119 1 97.88 92 HIS B CA 1
ATOM 1626 C C . HIS B 1 92 ? -4.426 -18.391 -4.539 1 97.88 92 HIS B C 1
ATOM 1628 O O . HIS B 1 92 ? -3.361 -18.984 -4.734 1 97.88 92 HIS B O 1
ATOM 1634 N N . GLY B 1 93 ? -5.113 -17.938 -5.543 1 96.81 93 GLY B N 1
ATOM 1635 C CA . GLY B 1 93 ? -4.734 -18.141 -6.934 1 96.81 93 GLY B CA 1
ATOM 1636 C C . GLY B 1 93 ? -4.875 -19.578 -7.383 1 96.81 93 GLY B C 1
ATOM 1637 O O . GLY B 1 93 ? -5.613 -20.359 -6.777 1 96.81 93 GLY B O 1
ATOM 1638 N N . PRO B 1 94 ? -4.16 -19.906 -8.367 1 97.75 94 PRO B N 1
ATOM 1639 C CA . PRO B 1 94 ? -3.33 -19.125 -9.289 1 97.75 94 PRO B CA 1
ATOM 1640 C C . PRO B 1 94 ? -4.098 -17.984 -9.953 1 97.75 94 PRO B C 1
ATOM 1642 O O . PRO B 1 94 ? -5.324 -17.906 -9.836 1 97.75 94 PRO B O 1
ATOM 1645 N N . TRP B 1 95 ? -3.234 -17.078 -10.672 1 98.25 95 TRP B N 1
ATOM 1646 C CA . TRP B 1 95 ? -3.807 -15.82 -11.125 1 98.25 95 TRP B CA 1
ATOM 1647 C C . TRP B 1 95 ? -3.607 -15.641 -12.625 1 98.25 95 TRP B C 1
ATOM 1649 O O . TRP B 1 95 ? -2.68 -16.203 -13.211 1 98.25 95 TRP B O 1
ATOM 1659 N N . THR B 1 96 ? -4.426 -14.859 -13.219 1 98.38 96 THR B N 1
ATOM 1660 C CA . THR B 1 96 ? -4.262 -14.32 -14.562 1 98.38 96 THR B CA 1
ATOM 1661 C C . THR B 1 96 ? -4.77 -12.883 -14.633 1 98.38 96 THR B C 1
ATOM 1663 O O . THR B 1 96 ? -5.605 -12.469 -13.82 1 98.38 96 THR B O 1
ATOM 1666 N N . SER B 1 97 ? -4.227 -12.133 -15.523 1 98.88 97 SER B N 1
ATOM 1667 C CA . SER B 1 97 ? -4.699 -10.773 -15.766 1 98.88 97 SER B CA 1
ATOM 1668 C C . SER B 1 97 ? -4.961 -10.547 -17.25 1 98.88 97 SER B C 1
ATOM 1670 O O . SER B 1 97 ? -4.07 -10.734 -18.078 1 98.88 97 SER B O 1
ATOM 1672 N N . GLU B 1 98 ? -6.164 -10.125 -17.531 1 98.81 98 GLU B N 1
ATOM 1673 C CA . GLU B 1 98 ? -6.508 -9.875 -18.922 1 98.81 98 GLU B CA 1
ATOM 1674 C C . GLU B 1 98 ? -5.949 -8.539 -19.391 1 98.81 98 GLU B C 1
ATOM 1676 O O . GLU B 1 98 ? -5.293 -8.469 -20.438 1 98.81 98 GLU B O 1
ATOM 1681 N N . GLY B 1 99 ? -6.211 -7.473 -18.672 1 98.81 99 GLY B N 1
ATOM 1682 C CA . GLY B 1 99 ? -5.859 -6.133 -19.125 1 98.81 99 GLY B CA 1
ATOM 1683 C C . GLY B 1 99 ? -4.586 -5.605 -18.5 1 98.81 99 GLY B C 1
ATOM 1684 O O . GLY B 1 99 ? -4.16 -4.484 -18.781 1 98.81 99 GLY B O 1
ATOM 1685 N N . GLY B 1 100 ? -3.879 -6.398 -17.688 1 98.94 100 GLY B N 1
ATOM 1686 C CA . GLY B 1 100 ? -2.76 -5.938 -16.875 1 98.94 100 GLY B CA 1
ATOM 1687 C C . GLY B 1 100 ? -3.166 -5.52 -15.477 1 98.94 100 GLY B C 1
ATOM 1688 O O . GLY B 1 100 ? -4.344 -5.254 -15.219 1 98.94 100 GLY B O 1
ATOM 1689 N N . CYS B 1 101 ? -2.162 -5.508 -14.609 1 98.94 101 CYS B N 1
ATOM 1690 C CA . CYS B 1 101 ? -2.438 -5.215 -13.203 1 98.94 101 CYS B CA 1
ATOM 1691 C C . CYS B 1 101 ? -1.2 -4.652 -12.516 1 98.94 101 CYS B C 1
ATOM 1693 O O . CYS B 1 101 ? -0.091 -5.148 -12.719 1 98.94 101 CYS B O 1
ATOM 1695 N N . LEU B 1 102 ? -1.382 -3.613 -11.734 1 98.94 102 LEU B N 1
ATOM 1696 C CA . LEU B 1 102 ? -0.354 -3.111 -10.828 1 98.94 102 LEU B CA 1
ATOM 1697 C C . LEU B 1 102 ? -0.8 -3.24 -9.375 1 98.94 102 LEU B C 1
ATOM 1699 O O . LEU B 1 102 ? -1.902 -2.818 -9.016 1 98.94 102 LEU B O 1
ATOM 1703 N N . MET B 1 103 ? 0.047 -3.861 -8.578 1 98.94 103 MET B N 1
ATOM 1704 C CA . MET B 1 103 ? -0.279 -4.086 -7.172 1 98.94 103 MET B CA 1
ATOM 1705 C C . MET B 1 103 ? 0.803 -3.51 -6.266 1 98.94 103 MET B C 1
ATOM 1707 O O . MET B 1 103 ? 1.991 -3.586 -6.582 1 98.94 103 MET B O 1
ATOM 1711 N N . PHE B 1 104 ? 0.405 -2.896 -5.164 1 99 104 PHE B N 1
ATOM 1712 C CA . PHE B 1 104 ? 1.27 -2.611 -4.027 1 99 104 PHE B CA 1
ATOM 1713 C C . PHE B 1 104 ? 1.233 -3.754 -3.018 1 99 104 PHE B C 1
ATOM 1715 O O . PHE B 1 104 ? 0.167 -4.109 -2.514 1 99 104 PHE B O 1
ATOM 1722 N N . VAL B 1 105 ? 2.352 -4.324 -2.734 1 98.94 105 VAL B N 1
ATOM 1723 C CA . VAL B 1 105 ? 2.414 -5.559 -1.959 1 98.94 105 VAL B CA 1
ATOM 1724 C C . VAL B 1 105 ? 3.357 -5.379 -0.772 1 98.94 105 VAL B C 1
ATOM 1726 O O . VAL B 1 105 ? 4.477 -4.887 -0.93 1 98.94 105 VAL B O 1
ATOM 1729 N N . THR B 1 106 ? 2.932 -5.75 0.394 1 98.56 106 THR B N 1
ATOM 1730 C CA . THR B 1 106 ? 3.816 -5.867 1.547 1 98.56 106 THR B CA 1
ATOM 1731 C C . THR B 1 106 ? 3.891 -7.312 2.029 1 98.56 106 THR B C 1
ATOM 1733 O O . THR B 1 106 ? 2.869 -8 2.107 1 98.56 106 THR B O 1
ATOM 1736 N N . CYS B 1 107 ? 5.055 -7.773 2.279 1 97.88 107 CYS B N 1
ATOM 1737 C CA . CYS B 1 107 ? 5.324 -9.094 2.846 1 97.88 107 CYS B CA 1
ATOM 1738 C C . CYS B 1 107 ? 6.039 -8.977 4.188 1 97.88 107 CYS B C 1
ATOM 1740 O O . CYS B 1 107 ? 7.043 -8.273 4.297 1 97.88 107 CYS B O 1
ATOM 1742 N N . SER B 1 108 ? 5.473 -9.625 5.188 1 95.44 108 SER B N 1
ATOM 1743 C CA . SER B 1 108 ? 6.105 -9.547 6.5 1 95.44 108 SER B CA 1
ATOM 1744 C C . SER B 1 108 ? 5.879 -10.82 7.301 1 95.44 108 SER B C 1
ATOM 1746 O O . SER B 1 108 ? 4.891 -11.523 7.09 1 95.44 108 SER B O 1
ATOM 1748 N N . GLY B 1 109 ? 6.691 -11.133 8.523 1 82 109 GLY B N 1
ATOM 1749 C CA . GLY B 1 109 ? 6.516 -12.188 9.508 1 82 109 GLY B CA 1
ATOM 1750 C C . GLY B 1 109 ? 7.09 -13.516 9.07 1 82 109 GLY B C 1
ATOM 1751 O O . GLY B 1 109 ? 6.766 -14.562 9.648 1 82 109 GLY B O 1
ATOM 1752 N N . SER B 1 110 ? 7.973 -13.789 8.117 1 60.38 110 SER B N 1
ATOM 1753 C CA . SER B 1 110 ? 8.398 -15.164 7.879 1 60.38 110 SER B CA 1
ATOM 1754 C C . SER B 1 110 ? 8.703 -15.883 9.188 1 60.38 110 SER B C 1
ATOM 1756 O O . SER B 1 110 ? 9.367 -15.336 10.07 1 60.38 110 SER B O 1
ATOM 1758 N N . GLY B 1 111 ? 7.672 -16.516 9.82 1 44.31 111 GLY B N 1
ATOM 1759 C CA . GLY B 1 111 ? 7.906 -17.453 10.922 1 44.31 111 GLY B CA 1
ATOM 1760 C C . GLY B 1 111 ? 9.109 -18.344 10.695 1 44.31 111 GLY B C 1
ATOM 1761 O O . GLY B 1 111 ? 9.188 -19.047 9.688 1 44.31 111 GLY B O 1
ATOM 1762 N N . LYS B 1 112 ? 10.25 -17.938 10.734 1 36.81 112 LYS B N 1
ATOM 1763 C CA . LYS B 1 112 ? 11.234 -19.016 10.891 1 36.81 112 LYS B CA 1
ATOM 1764 C C . LYS B 1 112 ? 10.93 -19.875 12.109 1 36.81 112 LYS B C 1
ATOM 1766 O O . LYS B 1 112 ? 10.398 -19.375 13.109 1 36.81 112 LYS B O 1
#

pLDDT: mean 95.89, std 8.87, range [36.56, 99.0]

Organism: Hypocrea jecorina (strain QM6a) (NCBI:txid431241)

Solvent-accessible surface area (backbone atoms only — not comparable to full-atom values): 11342 Å² total; per-residue (Å²): 100,70,72,43,68,72,39,62,47,71,81,80,34,60,77,40,75,77,47,83,49,30,31,36,31,62,69,42,52,27,83,89,62,60,31,34,32,30,39,41,38,35,37,60,63,21,54,53,69,94,54,75,52,45,67,44,64,29,31,40,35,38,37,29,69,37,46,32,42,26,28,63,71,76,69,44,73,43,42,50,67,20,38,28,29,37,51,56,65,47,72,46,41,29,40,34,17,71,78,10,25,34,30,46,36,38,35,38,65,53,69,120,101,70,71,44,68,72,38,62,48,70,80,80,33,60,79,39,74,79,48,81,50,31,30,35,31,61,68,44,54,24,83,89,62,59,32,35,32,30,39,40,38,36,37,60,62,21,56,53,68,96,53,74,52,44,65,45,66,28,30,40,36,39,36,28,68,37,47,31,43,26,28,62,72,77,70,43,75,45,43,50,68,20,38,29,29,36,51,56,66,48,72,45,41,29,40,34,16,70,77,9,24,34,31,46,37,37,35,36,65,54,69,121

Foldseek 3Di:
DDDDDDDDLCVVWDWDDPDVQKTKTWNDADPVFGKTKIKIKGAAWDFDPPDFFDFDLWKKKKAWQAAWKAAPVVRDIDGHGDIDIDHGPDTTGRMTGHHMTMMIMITGDNPD/DDDDDDDDLCVVWDWDDPDVQKTKTWNDDDPVFGKTKIKIKGAAFDFDPPDFFDFDLWKKKKAWQAAWKAAPVVRDIDGHGDIDIDHGPDTTGRMTGHHMTMMIMITGDNPD